Protein AF-A0A183VF37-F1 (afdb_monomer_lite)

InterPro domains:
  IPR027193 Nucleolar complex protein 4-like [PTHR12455] (115-217)

Secondary structure (DSSP, 8-state):
---HHHHHHHHHHS--EEE-TTS-EEE-HHHHHHHHHHHHHHHSSSPPPHHHHHHHHHHHTTSHHHHHHHHHHHHHHHTT--SHHHHHHHHHHHHHSPP--SS----S--STT------GGGHHHHHHHHHHHHHHHT-EEE---TT---EEESS-HHHHHHHHHHIIIIIGGGSS-GGGGHHHHHHHHHT-HHHHHHHHHHHHHHHHHH----TT--HHHHHHHHHHHTT--S---HHHHHHHHHHHHHHTT----

Foldseek 3Di:
DDDLVNLLVVLQPDDQWDADPVRAIDGDPVNLVSLLVVLVVLLDQDADDLVVLLVNLVVQQLAPLSLLSNLVNLLVCLLVRDDARSLNSLLSNLLNHPQLAQDDGHHSDPDPSPPDDCPHSSPNSLASSQSSVLSSLVQWDQDDDDPDRQIDRPHDPVRLLVNLQSCQPPVCVSHPANLSCVVSLVNQLVVAAPSVVSSVSSVVCCCPVVVRDDPPPDVVVVVVSVCVNVVHPPDDDPCVVVVVVVVVVVVVPDDDD

Structure (mmCIF, N/CA/C/O backbone):
data_AF-A0A183VF37-F1
#
_entry.id   AF-A0A183VF37-F1
#
loop_
_atom_site.group_PDB
_atom_site.id
_atom_site.type_symbol
_atom_site.label_atom_id
_atom_site.label_alt_id
_atom_site.label_comp_id
_atom_site.label_asym_id
_atom_site.label_entity_id
_atom_site.label_seq_id
_atom_site.pdbx_PDB_ins_code
_atom_site.Cartn_x
_atom_site.Cartn_y
_atom_site.Cartn_z
_atom_site.occupancy
_atom_site.B_iso_or_equiv
_atom_site.auth_seq_id
_atom_site.auth_comp_id
_atom_site.auth_asym_id
_atom_site.auth_atom_id
_atom_site.pdbx_PDB_model_num
ATOM 1 N N . MET A 1 1 ? -20.118 -17.121 -0.372 1.00 47.69 1 MET A N 1
ATOM 2 C CA . MET A 1 1 ? -19.505 -15.855 -0.832 1.00 47.69 1 MET A CA 1
ATOM 3 C C . MET A 1 1 ? -19.850 -14.829 0.228 1.00 47.69 1 MET A C 1
ATOM 5 O O . MET A 1 1 ? -21.002 -14.433 0.272 1.00 47.69 1 MET A O 1
ATOM 9 N N . VAL A 1 2 ? -18.925 -14.537 1.144 1.00 60.50 2 VAL A N 1
ATOM 10 C CA . VAL A 1 2 ? -19.209 -13.694 2.321 1.00 60.50 2 VAL A CA 1
ATOM 11 C C . VAL A 1 2 ? -19.463 -12.260 1.860 1.00 60.50 2 VAL A C 1
ATOM 13 O O . VAL A 1 2 ? -18.722 -11.735 1.023 1.00 60.50 2 VAL A O 1
ATOM 16 N N . CYS A 1 3 ? -20.542 -11.654 2.343 1.00 80.12 3 CYS A N 1
ATOM 17 C CA . CYS A 1 3 ? -20.908 -10.282 2.018 1.00 80.12 3 CYS A CA 1
ATOM 18 C C . CYS A 1 3 ? -19.994 -9.302 2.770 1.00 80.12 3 CYS A C 1
ATOM 20 O O . CYS A 1 3 ? -19.671 -9.518 3.934 1.00 80.12 3 CYS A O 1
ATOM 22 N N . LEU A 1 4 ? -19.607 -8.178 2.156 1.00 85.06 4 LEU A N 1
ATOM 23 C CA . LEU A 1 4 ? -18.799 -7.150 2.832 1.00 85.06 4 LEU A CA 1
ATOM 24 C C . LEU A 1 4 ? -19.452 -6.659 4.137 1.00 85.06 4 LEU A C 1
ATOM 26 O O . LEU A 1 4 ? -18.766 -6.388 5.117 1.00 85.06 4 LEU A O 1
ATOM 30 N N . GLN A 1 5 ? -20.784 -6.588 4.154 1.00 85.19 5 GLN A N 1
ATOM 31 C CA . GLN A 1 5 ? -21.558 -6.227 5.342 1.00 85.19 5 GLN A CA 1
ATOM 32 C C . GLN A 1 5 ? -21.414 -7.261 6.466 1.00 85.19 5 GLN A C 1
ATOM 34 O O . GLN A 1 5 ? -21.380 -6.884 7.634 1.00 85.19 5 GLN A O 1
ATOM 39 N N . GLU A 1 6 ? -21.289 -8.546 6.127 1.00 86.94 6 GLU A N 1
ATOM 40 C CA . GLU A 1 6 ? -21.034 -9.610 7.104 1.00 86.94 6 GLU A CA 1
ATOM 41 C C . GLU A 1 6 ? -19.634 -9.458 7.695 1.00 86.94 6 GLU A C 1
ATOM 43 O O . GLU A 1 6 ? -19.515 -9.438 8.911 1.00 86.94 6 GLU A O 1
ATOM 48 N N . ILE A 1 7 ? -18.611 -9.204 6.868 1.00 87.69 7 ILE A N 1
ATOM 49 C CA . ILE A 1 7 ? -17.234 -8.960 7.342 1.00 87.69 7 ILE A CA 1
ATOM 50 C C . ILE A 1 7 ? -17.194 -7.774 8.313 1.00 87.69 7 ILE A C 1
ATOM 52 O O . ILE A 1 7 ? -16.609 -7.861 9.389 1.00 87.69 7 ILE A O 1
ATOM 56 N N . VAL A 1 8 ? -17.828 -6.654 7.952 1.00 90.56 8 VAL A N 1
ATOM 57 C CA . VAL A 1 8 ? -17.880 -5.465 8.816 1.00 90.56 8 VAL A CA 1
ATOM 58 C C . VAL A 1 8 ? -18.618 -5.771 10.119 1.00 90.56 8 VAL A C 1
ATOM 60 O O . VAL A 1 8 ? -18.160 -5.364 11.185 1.00 90.56 8 VAL A O 1
ATOM 63 N N . LYS A 1 9 ? -19.746 -6.486 10.054 1.00 90.69 9 LYS A N 1
ATOM 64 C CA . LYS A 1 9 ? -20.527 -6.871 11.234 1.00 90.69 9 LYS A CA 1
ATOM 65 C C . LYS A 1 9 ? -19.737 -7.802 12.154 1.00 90.69 9 LYS A C 1
ATOM 67 O O . LYS A 1 9 ? -19.721 -7.573 13.360 1.00 90.69 9 LYS A O 1
ATOM 72 N N . GLU A 1 10 ? -19.073 -8.805 11.591 1.00 90.44 10 GLU A N 1
ATOM 73 C CA . GLU A 1 10 ? -18.212 -9.733 12.320 1.00 90.44 10 GLU A CA 1
ATOM 74 C C . GLU A 1 10 ? -17.080 -8.974 13.006 1.00 90.44 10 GLU A C 1
ATOM 76 O O . GLU A 1 10 ? -16.965 -9.058 14.225 1.00 90.44 10 GLU A O 1
ATOM 81 N N . LEU A 1 11 ? -16.337 -8.132 12.277 1.00 92.19 11 LEU A N 1
ATOM 82 C CA . LEU A 1 11 ? -15.265 -7.311 12.848 1.00 92.19 11 LEU A CA 1
ATOM 83 C C . LEU A 1 11 ? -15.748 -6.419 13.996 1.00 92.19 11 LEU A C 1
ATOM 85 O O . LEU A 1 11 ? -15.029 -6.274 14.979 1.00 92.19 11 LEU A O 1
ATOM 89 N N . ARG A 1 12 ? -16.955 -5.843 13.907 1.00 91.31 12 ARG A N 1
ATOM 90 C CA . ARG A 1 12 ? -17.538 -5.037 14.999 1.00 91.31 12 ARG A CA 1
ATOM 91 C C . ARG A 1 12 ? -17.893 -5.852 16.237 1.00 91.31 12 ARG A C 1
ATOM 93 O O . ARG A 1 12 ? -17.940 -5.285 17.321 1.00 91.31 12 ARG A O 1
ATOM 100 N N . SER A 1 13 ? -18.194 -7.136 16.072 1.00 91.19 13 SER A N 1
ATOM 101 C CA . SER A 1 13 ? -18.570 -8.023 17.176 1.00 91.19 13 SER A CA 1
ATOM 102 C C . SER A 1 13 ? -17.374 -8.643 17.902 1.00 91.19 13 SER A C 1
ATOM 104 O O . SER A 1 13 ? -17.549 -9.202 18.981 1.00 91.19 13 SER A O 1
ATOM 106 N N . LEU A 1 14 ? -16.173 -8.557 17.320 1.00 92.12 14 LEU A N 1
ATOM 107 C CA . LEU A 1 14 ? -14.958 -9.094 17.923 1.00 92.12 14 LEU A CA 1
ATOM 108 C C . LEU A 1 14 ? -14.503 -8.252 19.112 1.00 92.12 14 LEU A C 1
ATOM 110 O O . LEU A 1 14 ? -14.587 -7.023 19.106 1.00 92.12 14 LEU A O 1
ATOM 114 N N . GLU A 1 15 ? -13.906 -8.925 20.092 1.00 90.06 15 GLU A N 1
ATOM 115 C CA . GLU A 1 15 ? -13.069 -8.250 21.073 1.00 90.06 15 GLU A CA 1
ATOM 116 C C . GLU A 1 15 ? -11.882 -7.609 20.343 1.00 90.06 15 GLU A C 1
ATOM 118 O O . GLU A 1 15 ? -11.117 -8.284 19.650 1.00 90.06 15 GLU A O 1
ATOM 123 N N . SER A 1 16 ? -11.764 -6.284 20.447 1.00 89.75 16 SER A N 1
ATOM 124 C CA . SER A 1 16 ? -10.792 -5.506 19.676 1.00 89.75 16 SER A CA 1
ATOM 125 C C . SER A 1 16 ? -9.493 -5.242 20.435 1.00 89.75 16 SER A C 1
ATOM 127 O O . SER A 1 16 ? -8.406 -5.297 19.858 1.00 89.75 16 SER A O 1
ATOM 129 N N . PHE A 1 17 ? -9.591 -4.954 21.733 1.00 91.44 17 PHE A N 1
ATOM 130 C CA . PHE A 1 17 ? -8.449 -4.627 22.581 1.00 91.44 17 PHE A CA 1
ATOM 131 C C . PHE A 1 17 ? -8.597 -5.321 23.928 1.00 91.44 17 PHE A C 1
ATOM 133 O O . PHE A 1 17 ? -9.679 -5.295 24.506 1.00 91.44 17 PHE A O 1
ATOM 140 N N . SER A 1 18 ? -7.501 -5.890 24.419 1.00 88.50 18 SER A N 1
ATOM 141 C CA . SER A 1 18 ? -7.412 -6.528 25.731 1.00 88.50 18 SER A CA 1
ATOM 142 C C . SER A 1 18 ? -6.246 -5.940 26.521 1.00 88.50 18 SER A C 1
ATOM 144 O O . SER A 1 18 ? -5.392 -5.239 25.970 1.00 88.50 18 SER A O 1
ATOM 146 N N . VAL A 1 19 ? -6.231 -6.174 27.829 1.00 88.62 19 VAL A N 1
ATOM 147 C CA . VAL A 1 19 ? -5.155 -5.729 28.718 1.00 88.62 19 VAL A CA 1
ATOM 148 C C . VAL A 1 19 ? -4.156 -6.872 28.879 1.00 88.62 19 VAL A C 1
ATOM 150 O O . VAL A 1 19 ? -4.552 -8.000 29.163 1.00 88.62 19 VAL A O 1
ATOM 153 N N . ASP A 1 20 ? -2.874 -6.592 28.656 1.00 85.50 20 ASP A N 1
ATOM 154 C CA . ASP A 1 20 ? -1.797 -7.560 28.858 1.00 85.50 20 ASP A CA 1
ATOM 155 C C . ASP A 1 20 ? -1.448 -7.741 30.350 1.00 85.50 20 ASP A C 1
ATOM 157 O O . ASP A 1 20 ? -1.900 -6.995 31.221 1.00 85.50 20 ASP A O 1
ATOM 161 N N . GLU A 1 21 ? -0.585 -8.713 30.656 1.00 83.62 21 GLU A N 1
ATOM 162 C CA . GLU A 1 21 ? -0.088 -8.969 32.021 1.00 83.62 21 GLU A CA 1
ATOM 163 C C . GLU A 1 21 ? 0.630 -7.754 32.647 1.00 83.62 21 GLU A C 1
ATOM 165 O O . GLU A 1 21 ? 0.787 -7.675 33.864 1.00 83.62 21 GLU A O 1
ATOM 170 N N . THR A 1 22 ? 1.045 -6.779 31.829 1.00 85.25 22 THR A N 1
ATOM 171 C CA . THR A 1 22 ? 1.702 -5.529 32.245 1.00 85.25 22 THR A CA 1
ATOM 172 C C . THR A 1 22 ? 0.734 -4.348 32.383 1.00 85.25 22 THR A C 1
ATOM 174 O O . THR A 1 22 ? 1.170 -3.203 32.518 1.00 85.25 22 THR A O 1
ATOM 177 N N . ASN A 1 23 ? -0.575 -4.613 32.370 1.00 84.00 23 ASN A N 1
ATOM 178 C CA . ASN A 1 23 ? -1.647 -3.625 32.445 1.00 84.00 23 ASN A CA 1
ATOM 179 C C . ASN A 1 23 ? -1.643 -2.603 31.287 1.00 84.00 23 ASN A C 1
ATOM 181 O O . ASN A 1 23 ? -2.040 -1.447 31.455 1.00 84.00 23 ASN A O 1
ATOM 185 N N . ARG A 1 24 ? -1.172 -3.008 30.100 1.00 85.56 24 ARG A N 1
ATOM 186 C CA . ARG A 1 24 ? -1.182 -2.195 28.877 1.00 85.56 24 ARG A CA 1
ATOM 187 C C . ARG A 1 24 ? -2.172 -2.752 27.866 1.00 85.56 24 ARG A C 1
ATOM 189 O O . ARG A 1 24 ? -2.289 -3.958 27.682 1.00 85.56 24 ARG A O 1
ATOM 196 N N . TYR A 1 25 ? -2.861 -1.854 27.168 1.00 87.75 25 TYR A N 1
ATOM 197 C CA . TYR A 1 25 ? -3.764 -2.249 26.093 1.00 87.75 25 TYR A CA 1
ATOM 198 C C . TYR A 1 25 ? -2.991 -2.791 24.890 1.00 87.75 25 TYR A C 1
ATOM 200 O O . TYR A 1 25 ? -2.108 -2.123 24.348 1.00 87.75 25 TYR A O 1
ATOM 208 N N . GLN A 1 26 ? -3.394 -3.967 24.425 1.00 90.00 26 GLN A N 1
ATOM 209 C CA . GLN A 1 26 ? -2.922 -4.602 23.204 1.00 90.00 26 GLN A CA 1
ATOM 210 C C . GLN A 1 26 ? -4.099 -4.977 22.301 1.00 90.00 26 GLN A C 1
ATOM 212 O O . GLN A 1 26 ? -5.257 -4.948 22.711 1.00 90.00 26 GLN A O 1
ATOM 217 N N . VAL A 1 27 ? -3.805 -5.294 21.042 1.00 92.31 27 VAL A N 1
ATOM 218 C CA . VAL A 1 27 ? -4.817 -5.820 20.116 1.00 92.31 27 VAL A CA 1
ATOM 219 C C . VAL A 1 27 ? -5.209 -7.210 20.599 1.00 92.31 27 VAL A C 1
ATOM 221 O O . VAL A 1 27 ? -4.329 -8.046 20.790 1.00 92.31 27 VAL A O 1
ATOM 224 N N . ALA A 1 28 ? -6.502 -7.446 20.794 1.00 93.38 28 ALA A N 1
ATOM 225 C CA . ALA A 1 28 ? -6.980 -8.737 21.269 1.00 93.38 28 ALA A CA 1
ATOM 226 C C . ALA A 1 28 ? -6.742 -9.837 20.220 1.00 93.38 28 ALA A C 1
ATOM 228 O O . ALA A 1 28 ? -6.726 -9.580 19.009 1.00 93.38 28 ALA A O 1
ATOM 229 N N . GLU A 1 29 ? -6.569 -11.073 20.689 1.00 93.50 29 GLU A N 1
ATOM 230 C CA . GLU A 1 29 ? -6.277 -12.234 19.841 1.00 93.50 29 GLU A CA 1
ATOM 231 C C . GLU A 1 29 ? -7.314 -12.440 18.717 1.00 93.50 29 GLU A C 1
ATOM 233 O O . GLU A 1 29 ? -6.887 -12.596 17.568 1.00 93.50 29 GLU A O 1
ATOM 238 N N . PRO A 1 30 ? -8.643 -12.335 18.958 1.00 94.00 30 PRO A N 1
ATOM 239 C CA . PRO A 1 30 ? -9.638 -12.523 17.900 1.00 94.00 30 PRO A CA 1
ATOM 240 C C . PRO A 1 30 ? -9.493 -11.509 16.760 1.00 94.00 30 PRO A C 1
ATOM 242 O O . PRO A 1 30 ? -9.522 -11.880 15.583 1.00 94.00 30 PRO A O 1
ATOM 245 N N . LEU A 1 31 ? -9.278 -10.230 17.092 1.00 94.38 31 LEU A N 1
ATOM 246 C CA . LEU A 1 31 ? -9.040 -9.193 16.090 1.00 94.38 31 LEU A CA 1
ATOM 247 C C . LEU A 1 31 ? -7.709 -9.413 15.365 1.00 94.38 31 LEU A C 1
ATOM 249 O O . LEU A 1 31 ? -7.641 -9.216 14.151 1.00 94.38 31 LEU A O 1
ATOM 253 N N . SER A 1 32 ? -6.655 -9.834 16.073 1.00 94.19 32 SER A N 1
ATOM 254 C CA . SER A 1 32 ? -5.381 -10.138 15.418 1.00 94.19 32 SER A CA 1
ATOM 255 C C . SER A 1 32 ? -5.541 -11.249 14.389 1.00 94.19 32 SER A C 1
ATOM 257 O O . SER A 1 32 ? -5.177 -11.047 13.233 1.00 94.19 32 SER A O 1
ATOM 259 N N . HIS A 1 33 ? -6.162 -12.364 14.775 1.00 94.75 33 HIS A N 1
ATOM 260 C CA . HIS A 1 33 ? -6.395 -13.502 13.894 1.00 94.75 33 HIS A CA 1
ATOM 261 C C . HIS A 1 33 ? -7.249 -13.126 12.672 1.00 94.75 33 HIS A C 1
ATOM 263 O O . HIS A 1 33 ? -6.944 -13.533 11.547 1.00 94.75 33 HIS A O 1
ATOM 269 N N . ALA A 1 34 ? -8.295 -12.312 12.856 1.00 94.50 34 ALA A N 1
ATOM 270 C CA . ALA A 1 34 ? -9.127 -11.829 11.754 1.00 94.50 34 ALA A CA 1
ATOM 271 C C . ALA A 1 34 ? -8.329 -10.968 10.756 1.00 94.50 34 ALA A C 1
ATOM 273 O O . ALA A 1 34 ? -8.452 -11.137 9.541 1.00 94.50 34 ALA A O 1
ATOM 274 N N . LEU A 1 35 ? -7.472 -10.072 11.254 1.00 94.50 35 LEU A N 1
ATOM 275 C CA . LEU A 1 35 ? -6.615 -9.241 10.406 1.00 94.50 35 LEU A CA 1
ATOM 276 C C . LEU A 1 35 ? -5.527 -10.058 9.703 1.00 94.50 35 LEU A C 1
ATOM 278 O O . LEU A 1 35 ? -5.252 -9.813 8.529 1.00 94.50 35 LEU A O 1
ATOM 282 N N . ASP A 1 36 ? -4.937 -11.039 10.383 1.00 94.50 36 ASP A N 1
ATOM 283 C CA . ASP A 1 36 ? -3.940 -11.940 9.798 1.00 94.50 36 ASP A CA 1
ATOM 284 C C . ASP A 1 36 ? -4.569 -12.816 8.703 1.00 94.50 36 ASP A C 1
ATOM 286 O O . ASP A 1 36 ? -3.970 -13.008 7.645 1.00 94.50 36 ASP A O 1
ATOM 290 N N . SER A 1 37 ? -5.820 -13.247 8.898 1.00 92.94 37 SER A N 1
ATOM 291 C CA . SER A 1 37 ? -6.614 -13.949 7.880 1.00 92.94 37 SER A CA 1
ATOM 292 C C . SER A 1 37 ? -6.909 -13.065 6.664 1.00 92.94 37 SER A C 1
ATOM 294 O O . SER A 1 37 ? -6.873 -13.525 5.526 1.00 92.94 37 SER A O 1
ATOM 296 N N . LEU A 1 38 ? -7.169 -11.770 6.864 1.00 92.38 38 LEU A N 1
ATOM 297 C CA . LEU A 1 38 ? -7.352 -10.842 5.745 1.00 92.38 38 LEU A CA 1
ATOM 298 C C . LEU A 1 38 ? -6.052 -10.651 4.949 1.00 92.38 38 LEU A C 1
ATOM 300 O O . LEU A 1 38 ? -6.083 -10.577 3.721 1.00 92.38 38 LEU A O 1
ATOM 304 N N . VAL A 1 39 ? -4.908 -10.583 5.635 1.00 93.94 39 VAL A N 1
ATOM 305 C CA . VAL A 1 39 ? -3.596 -10.499 4.980 1.00 93.94 39 VAL A CA 1
ATOM 306 C C . VAL A 1 39 ? -3.275 -11.796 4.242 1.00 93.94 39 VAL A C 1
ATOM 308 O O . VAL A 1 39 ? -2.820 -11.722 3.104 1.00 93.94 39 VAL A O 1
ATOM 311 N N . SER A 1 40 ? -3.555 -12.970 4.814 1.00 92.75 40 SER A N 1
ATOM 312 C CA . SER A 1 40 ? -3.294 -14.253 4.148 1.00 92.75 40 SER A CA 1
ATOM 313 C C . SER A 1 40 ? -4.085 -14.407 2.847 1.00 92.75 40 SER A C 1
ATOM 315 O O . SER A 1 40 ? -3.533 -14.885 1.862 1.00 92.75 40 SER A O 1
ATOM 317 N N . VAL A 1 41 ? -5.319 -13.891 2.788 1.00 92.62 41 VAL A N 1
ATOM 318 C CA . VAL A 1 41 ? -6.111 -13.828 1.546 1.00 92.62 41 VAL A CA 1
ATOM 319 C C . VAL A 1 41 ? -5.425 -12.986 0.465 1.00 92.62 41 VAL A C 1
ATOM 321 O O . VAL A 1 41 ? -5.527 -13.314 -0.715 1.00 92.62 41 VAL A O 1
ATOM 324 N N . LEU A 1 42 ? -4.699 -11.921 0.827 1.00 92.44 42 LEU A N 1
ATOM 325 C CA . LEU A 1 42 ? -3.907 -11.166 -0.152 1.00 92.44 42 LEU A CA 1
ATOM 326 C C . LEU A 1 42 ? -2.688 -11.943 -0.650 1.00 92.44 42 LEU A C 1
ATOM 328 O O . LEU A 1 42 ? -2.282 -11.737 -1.793 1.00 92.44 42 LEU A O 1
ATOM 332 N N . MET A 1 43 ? -2.111 -12.789 0.205 1.00 91.88 43 MET A N 1
ATOM 333 C CA . MET A 1 43 ? -0.928 -13.598 -0.100 1.00 91.88 43 MET A CA 1
ATOM 334 C C . MET A 1 43 ? -1.260 -14.896 -0.857 1.00 91.88 43 MET A C 1
ATOM 336 O O . MET A 1 43 ? -0.344 -15.622 -1.223 1.00 91.88 43 MET A O 1
ATOM 340 N N . ASP A 1 44 ? -2.541 -15.197 -1.083 1.00 91.94 44 ASP A N 1
ATOM 341 C CA . ASP A 1 44 ? -2.993 -16.373 -1.835 1.00 91.94 44 ASP A CA 1
ATOM 342 C C . ASP A 1 44 ? -2.702 -16.224 -3.344 1.00 91.94 44 ASP A C 1
ATOM 344 O O . ASP A 1 44 ? -2.720 -15.125 -3.911 1.00 91.94 44 ASP A O 1
ATOM 348 N N . ASP A 1 45 ? -2.522 -17.352 -4.028 1.00 91.38 45 ASP A N 1
ATOM 349 C CA . ASP A 1 45 ? -2.256 -17.446 -5.469 1.00 91.38 45 ASP A CA 1
ATOM 350 C C . ASP A 1 45 ? -3.473 -17.074 -6.336 1.00 91.38 45 ASP A C 1
ATOM 352 O O . ASP A 1 45 ? -3.417 -17.040 -7.570 1.00 91.38 45 ASP A O 1
ATOM 356 N N . LYS A 1 46 ? -4.608 -16.758 -5.707 1.00 92.31 46 LYS A N 1
ATOM 357 C CA . LYS A 1 46 ? -5.823 -16.306 -6.385 1.00 92.31 46 LYS A CA 1
ATOM 358 C C . LYS A 1 46 ? -5.865 -14.789 -6.474 1.00 92.31 46 LYS A C 1
ATOM 360 O O . LYS A 1 46 ? -5.913 -14.074 -5.476 1.00 92.31 46 LYS A O 1
ATOM 365 N N . THR A 1 47 ? -5.953 -14.279 -7.702 1.00 90.38 47 THR A N 1
ATOM 366 C CA . THR A 1 47 ? -6.137 -12.837 -7.905 1.00 90.38 47 THR A CA 1
ATOM 367 C C . THR A 1 47 ? -7.521 -12.380 -7.442 1.00 90.38 47 THR A C 1
ATOM 369 O O . THR A 1 47 ? -8.556 -12.930 -7.827 1.00 90.38 47 THR A O 1
ATOM 372 N N . ILE A 1 48 ? -7.551 -11.321 -6.642 1.00 91.19 48 ILE A N 1
ATOM 373 C CA . ILE A 1 48 ? -8.780 -10.724 -6.125 1.00 91.19 48 ILE A CA 1
ATOM 374 C C . ILE A 1 48 ? -9.283 -9.686 -7.123 1.00 91.19 48 ILE A C 1
ATOM 376 O O . ILE A 1 48 ? -8.533 -8.825 -7.590 1.00 91.19 48 ILE A O 1
ATOM 380 N N . ASN A 1 49 ? -10.574 -9.741 -7.452 1.00 92.06 49 ASN A N 1
ATOM 381 C CA . ASN A 1 49 ? -11.208 -8.781 -8.354 1.00 92.06 49 ASN A CA 1
ATOM 382 C C . ASN A 1 49 ? -11.043 -7.332 -7.842 1.00 92.06 49 ASN A C 1
ATOM 384 O O . ASN A 1 49 ? -11.290 -7.049 -6.671 1.00 92.06 49 ASN A O 1
ATOM 388 N N . GLY A 1 50 ? -10.677 -6.404 -8.735 1.00 90.62 50 GLY A N 1
ATOM 389 C CA . GLY A 1 50 ? -10.431 -5.001 -8.382 1.00 90.62 50 GLY A CA 1
ATOM 390 C C . GLY A 1 50 ? -11.636 -4.278 -7.771 1.00 90.62 50 GLY A C 1
ATOM 391 O O . GLY A 1 50 ? -11.455 -3.505 -6.837 1.00 90.62 50 GLY A O 1
ATOM 392 N N . LYS A 1 51 ? -12.865 -4.574 -8.218 1.00 91.69 51 LYS A N 1
ATOM 393 C CA . LYS A 1 51 ? -14.093 -4.013 -7.634 1.00 91.69 51 LYS A CA 1
ATOM 394 C C . LYS A 1 51 ? -14.253 -4.447 -6.178 1.00 91.69 51 LYS A C 1
ATOM 396 O O . LYS A 1 51 ? -14.447 -3.604 -5.312 1.00 91.69 51 LYS A O 1
ATOM 401 N N . ARG A 1 52 ? -14.072 -5.744 -5.901 1.00 90.75 52 ARG A N 1
ATOM 402 C CA . ARG A 1 52 ? -14.127 -6.284 -4.532 1.00 90.75 52 ARG A CA 1
ATOM 403 C C . ARG A 1 52 ? -13.047 -5.681 -3.638 1.00 90.75 52 ARG A C 1
ATOM 405 O O . ARG A 1 52 ? -13.335 -5.324 -2.504 1.00 90.75 52 ARG A O 1
ATOM 412 N N . MET A 1 53 ? -11.824 -5.544 -4.156 1.00 93.31 53 MET A N 1
ATOM 413 C CA . MET A 1 53 ? -10.733 -4.899 -3.421 1.00 93.31 53 MET A CA 1
ATOM 414 C C . MET A 1 53 ? -11.075 -3.444 -3.087 1.00 93.31 53 MET A C 1
ATOM 416 O O . MET A 1 53 ? -10.909 -3.018 -1.952 1.00 93.31 53 MET A O 1
ATOM 420 N N . SER A 1 54 ? -11.605 -2.697 -4.058 1.00 94.38 54 SER A N 1
ATOM 421 C CA . SER A 1 54 ? -12.008 -1.305 -3.858 1.00 94.38 54 SER A CA 1
ATOM 422 C C . SER A 1 54 ? -13.115 -1.157 -2.816 1.00 94.38 54 SER A C 1
ATOM 424 O O . SER A 1 54 ? -13.048 -0.248 -1.993 1.00 94.38 54 SER A O 1
ATOM 426 N N . GLU A 1 55 ? -14.124 -2.029 -2.841 1.00 92.81 55 GLU A N 1
ATOM 427 C CA . GLU A 1 55 ? -15.212 -2.037 -1.857 1.00 92.81 55 GLU A CA 1
ATOM 428 C C . GLU A 1 55 ? -14.683 -2.352 -0.450 1.00 92.81 55 GLU A C 1
ATOM 430 O O . GLU A 1 55 ? -15.008 -1.647 0.504 1.00 92.81 55 GLU A O 1
ATOM 435 N N . LEU A 1 56 ? -13.807 -3.355 -0.328 1.00 92.88 56 LEU A N 1
ATOM 436 C CA . LEU A 1 56 ? -13.176 -3.726 0.938 1.00 92.88 56 LEU A CA 1
ATOM 437 C C . LEU A 1 56 ? -12.321 -2.585 1.508 1.00 92.88 56 LEU A C 1
ATOM 439 O O . LEU A 1 56 ? -12.496 -2.203 2.666 1.00 92.88 56 LEU A O 1
ATOM 443 N N . CYS A 1 57 ? -11.438 -2.000 0.693 1.00 93.81 57 CYS A N 1
ATOM 444 C CA . CYS A 1 57 ? -10.596 -0.885 1.120 1.00 93.81 57 CYS A CA 1
ATOM 445 C C . CYS A 1 57 ? -11.425 0.348 1.507 1.00 93.81 57 CYS A C 1
ATOM 447 O O . CYS A 1 57 ? -11.124 0.992 2.511 1.00 93.81 57 CYS A O 1
ATOM 449 N N . GLY A 1 58 ? -12.481 0.651 0.746 1.00 91.94 58 GLY A N 1
ATOM 450 C CA . GLY A 1 58 ? -13.377 1.776 1.012 1.00 91.94 58 GLY A CA 1
ATOM 451 C C . GLY A 1 58 ? -14.237 1.606 2.266 1.00 91.94 58 GLY A C 1
ATOM 452 O O . GLY A 1 58 ? -14.585 2.601 2.892 1.00 91.94 58 GLY A O 1
ATOM 453 N N . ALA A 1 59 ? -14.558 0.372 2.662 1.00 92.25 59 ALA A N 1
ATOM 454 C CA . ALA A 1 59 ? -15.333 0.112 3.873 1.00 92.25 59 ALA A CA 1
ATOM 455 C C . ALA A 1 59 ? -14.469 0.042 5.140 1.00 92.25 59 ALA A C 1
ATOM 457 O O . ALA A 1 59 ? -14.885 0.525 6.189 1.00 92.25 59 ALA A O 1
ATOM 458 N N . LEU A 1 60 ? -13.278 -0.563 5.064 1.00 93.19 60 LEU A N 1
ATOM 459 C CA . LEU A 1 60 ? -12.459 -0.838 6.250 1.00 93.19 60 LEU A CA 1
ATOM 460 C C . LEU A 1 60 ? -11.400 0.234 6.504 1.00 93.19 60 LEU A C 1
ATOM 462 O O . LEU A 1 60 ? -11.217 0.683 7.634 1.00 93.19 60 LEU A O 1
ATOM 466 N N . PHE A 1 61 ? -10.694 0.670 5.462 1.00 93.69 61 PHE A N 1
ATOM 467 C CA . PHE A 1 61 ? -9.486 1.487 5.618 1.00 93.69 61 PHE A CA 1
ATOM 468 C C . PHE A 1 61 ? -9.755 2.993 5.567 1.00 93.69 61 PHE A C 1
ATOM 470 O O . PHE A 1 61 ? -8.822 3.788 5.575 1.00 93.69 61 PHE A O 1
ATOM 477 N N . VAL A 1 62 ? -11.025 3.402 5.580 1.00 92.44 62 VAL A N 1
ATOM 478 C CA . VAL A 1 62 ? -11.423 4.782 5.911 1.00 92.44 62 VAL A CA 1
ATOM 479 C C . VAL A 1 62 ? -11.316 5.073 7.412 1.00 92.44 62 VAL A C 1
ATOM 481 O O . VAL A 1 62 ? -11.389 6.230 7.820 1.00 92.44 62 VAL A O 1
ATOM 484 N N . HIS A 1 63 ? -11.103 4.034 8.226 1.00 94.06 63 HIS A N 1
ATOM 485 C CA . HIS A 1 63 ? -10.889 4.130 9.663 1.00 94.06 63 HIS A CA 1
ATOM 486 C C . HIS A 1 63 ? -9.402 4.003 10.009 1.00 94.06 63 HIS A C 1
ATOM 488 O O . HIS A 1 63 ? -8.720 3.080 9.552 1.00 94.06 63 HIS A O 1
ATOM 494 N N . TYR A 1 64 ? -8.870 4.934 10.808 1.00 94.00 64 TYR A N 1
ATOM 495 C CA . TYR A 1 64 ? -7.416 5.031 11.010 1.00 94.00 64 TYR A CA 1
ATOM 496 C C . TYR A 1 64 ? -6.823 3.839 11.772 1.00 94.00 64 TYR A C 1
ATOM 498 O O . TYR A 1 64 ? -5.662 3.490 11.569 1.00 94.00 64 TYR A O 1
ATOM 506 N N . ASP A 1 65 ? -7.582 3.238 12.680 1.00 94.62 65 ASP A N 1
ATOM 507 C CA . ASP A 1 65 ? -7.154 2.119 13.512 1.00 94.62 65 ASP A CA 1
ATOM 508 C C . ASP A 1 65 ? -6.985 0.857 12.665 1.00 94.62 65 ASP A C 1
ATOM 510 O O . ASP A 1 65 ? -5.891 0.292 12.640 1.00 94.62 65 ASP A O 1
ATOM 514 N N . LEU A 1 66 ? -8.002 0.486 11.884 1.00 95.50 66 LEU A N 1
ATOM 515 C CA . LEU A 1 66 ? -7.917 -0.607 10.915 1.00 95.50 66 LEU A CA 1
ATOM 516 C C . LEU A 1 66 ? -6.822 -0.359 9.875 1.00 95.50 66 LEU A C 1
ATOM 518 O O . LEU A 1 66 ? -6.051 -1.269 9.582 1.00 95.50 66 LEU A O 1
ATOM 522 N N . TYR A 1 67 ? -6.682 0.874 9.380 1.00 95.38 67 TYR A N 1
ATOM 523 C CA . TYR A 1 67 ? -5.599 1.249 8.469 1.00 95.38 67 TYR A CA 1
ATOM 524 C C . TYR A 1 67 ? -4.215 0.970 9.072 1.00 95.38 67 TYR A C 1
ATOM 526 O O . TYR A 1 67 ? -3.373 0.329 8.443 1.00 95.38 67 TYR A O 1
ATOM 534 N N . ILE A 1 68 ? -3.967 1.429 10.306 1.00 95.69 68 ILE A N 1
ATOM 535 C CA . ILE A 1 68 ? -2.685 1.231 10.999 1.00 95.69 68 ILE A CA 1
ATOM 536 C C . ILE A 1 68 ? -2.432 -0.253 11.249 1.00 95.69 68 ILE A C 1
ATOM 538 O O . ILE A 1 68 ? -1.327 -0.738 10.997 1.00 95.69 68 ILE A O 1
ATOM 542 N N . LEU A 1 69 ? -3.426 -0.957 11.792 1.00 96.31 69 LEU A N 1
ATOM 543 C CA . LEU A 1 69 ? -3.300 -2.362 12.167 1.00 96.31 69 LEU A CA 1
ATOM 544 C C . LEU A 1 69 ? -3.059 -3.255 10.956 1.00 96.31 69 LEU A C 1
ATOM 546 O O . LEU A 1 69 ? -2.260 -4.189 11.042 1.00 96.31 69 LEU A O 1
ATOM 550 N N . PHE A 1 70 ? -3.722 -2.953 9.844 1.00 96.44 70 PHE A N 1
ATOM 551 C CA . PHE A 1 70 ? -3.567 -3.688 8.604 1.00 96.44 70 PHE A CA 1
ATOM 552 C C . PHE A 1 70 ? -2.219 -3.410 7.943 1.00 96.44 70 PHE A C 1
ATOM 554 O O . PHE A 1 70 ? -1.487 -4.350 7.640 1.00 96.44 70 PHE A O 1
ATOM 561 N N . LEU A 1 71 ? -1.835 -2.137 7.774 1.00 95.94 71 LEU A N 1
ATOM 562 C CA . LEU A 1 71 ? -0.566 -1.818 7.117 1.00 95.94 71 LEU A CA 1
ATOM 563 C C . LEU A 1 71 ? 0.640 -2.366 7.883 1.00 95.94 71 LEU A C 1
ATOM 565 O O . LEU A 1 71 ? 1.567 -2.877 7.268 1.00 95.94 71 LEU A O 1
ATOM 569 N N . LYS A 1 72 ? 0.626 -2.344 9.221 1.00 96.00 72 LYS A N 1
ATOM 570 C CA . LYS A 1 72 ? 1.694 -2.974 10.014 1.00 96.00 72 LYS A CA 1
ATOM 571 C C . LYS A 1 72 ? 1.898 -4.454 9.673 1.00 96.00 72 LYS A C 1
ATOM 573 O O . LYS A 1 72 ? 3.034 -4.914 9.666 1.00 96.00 72 LYS A O 1
ATOM 578 N N . ARG A 1 73 ? 0.811 -5.181 9.400 1.00 95.56 73 ARG A N 1
ATOM 579 C CA . ARG A 1 73 ? 0.845 -6.605 9.042 1.00 95.56 73 ARG A CA 1
ATOM 580 C C . ARG A 1 73 ? 1.220 -6.826 7.585 1.00 95.56 73 ARG A C 1
ATOM 582 O O . ARG A 1 73 ? 1.977 -7.739 7.291 1.00 95.56 73 ARG A O 1
ATOM 589 N N . ILE A 1 74 ? 0.729 -5.993 6.666 1.00 94.88 74 ILE A N 1
ATOM 590 C CA . ILE A 1 74 ? 1.098 -6.146 5.256 1.00 94.88 74 ILE A CA 1
ATOM 591 C C . ILE A 1 74 ? 2.587 -5.841 5.051 1.00 94.88 74 ILE A C 1
ATOM 593 O O . ILE A 1 74 ? 3.259 -6.592 4.360 1.00 94.88 74 ILE A O 1
ATOM 597 N N . ILE A 1 75 ? 3.136 -4.817 5.716 1.00 95.19 75 ILE A N 1
ATOM 598 C CA . ILE A 1 75 ? 4.561 -4.454 5.624 1.00 95.19 75 ILE A CA 1
ATOM 599 C C . ILE A 1 75 ? 5.458 -5.627 6.033 1.00 95.19 75 ILE A C 1
ATOM 601 O O . ILE A 1 75 ? 6.455 -5.881 5.364 1.00 95.19 75 ILE A O 1
ATOM 605 N N . SER A 1 76 ? 5.098 -6.365 7.090 1.00 92.75 76 SER A N 1
ATOM 606 C CA . SER A 1 76 ? 5.886 -7.521 7.532 1.00 92.75 76 SER A CA 1
ATOM 607 C C . SER A 1 76 ? 5.789 -8.727 6.597 1.00 92.75 76 SER A C 1
ATOM 609 O O . SER A 1 76 ? 6.654 -9.590 6.665 1.00 92.75 76 SER A O 1
ATOM 611 N N . LYS A 1 77 ? 4.768 -8.794 5.733 1.00 92.25 77 LYS A N 1
ATOM 612 C CA . LYS A 1 77 ? 4.542 -9.903 4.791 1.00 92.25 77 LYS A CA 1
ATOM 613 C C . LYS A 1 77 ? 4.936 -9.594 3.354 1.00 92.25 77 LYS A C 1
ATOM 615 O O . LYS A 1 77 ? 5.183 -10.519 2.592 1.00 92.25 77 LYS A O 1
ATOM 620 N N . ILE A 1 78 ? 5.018 -8.317 2.980 1.00 91.75 78 ILE A N 1
ATOM 621 C CA . ILE A 1 78 ? 5.355 -7.905 1.614 1.00 91.75 78 ILE A CA 1
ATOM 622 C C . ILE A 1 78 ? 6.712 -8.465 1.187 1.00 91.75 78 ILE A C 1
ATOM 624 O O . ILE A 1 78 ? 6.826 -8.933 0.068 1.00 91.75 78 ILE A O 1
ATOM 628 N N . VAL A 1 79 ? 7.701 -8.504 2.083 1.00 85.31 79 VAL A N 1
ATOM 629 C CA . VAL A 1 79 ? 9.045 -9.033 1.781 1.00 85.31 79 VAL A CA 1
ATOM 630 C C . VAL A 1 79 ? 9.007 -10.491 1.294 1.00 85.31 79 VAL A C 1
ATOM 632 O O . VAL A 1 79 ? 9.835 -10.889 0.478 1.00 85.31 79 VAL A O 1
ATOM 635 N N . ASP A 1 80 ? 8.012 -11.261 1.735 1.00 86.31 80 ASP A N 1
ATOM 636 C CA . ASP A 1 80 ? 7.874 -12.687 1.443 1.00 86.31 80 ASP A CA 1
ATOM 637 C C . ASP A 1 80 ? 6.998 -12.968 0.207 1.00 86.31 80 ASP A C 1
ATOM 639 O O . ASP A 1 80 ? 6.649 -14.121 -0.045 1.00 86.31 80 ASP A O 1
ATOM 643 N N . LEU A 1 81 ? 6.614 -11.948 -0.576 1.00 88.88 81 LEU A N 1
ATOM 644 C CA . LEU A 1 81 ? 5.721 -12.126 -1.726 1.00 88.88 81 LEU A CA 1
ATOM 645 C C . LEU A 1 81 ? 6.321 -13.058 -2.784 1.00 88.88 81 LEU A C 1
ATOM 647 O O . LEU A 1 81 ? 7.251 -12.699 -3.509 1.00 88.88 81 LEU A O 1
ATOM 651 N N . GLN A 1 82 ? 5.700 -14.225 -2.938 1.00 85.31 82 GLN A N 1
ATOM 652 C CA . GLN A 1 82 ? 5.985 -15.180 -4.004 1.00 85.31 82 GLN A CA 1
ATOM 653 C C . GLN A 1 82 ? 4.855 -15.185 -5.034 1.00 85.31 82 GLN A C 1
ATOM 655 O O . GLN A 1 82 ? 3.701 -14.924 -4.712 1.00 85.31 82 GLN A O 1
ATOM 660 N N . GLY A 1 83 ? 5.194 -15.464 -6.292 1.00 89.25 83 GLY A N 1
ATOM 661 C CA . GLY A 1 83 ? 4.213 -15.525 -7.377 1.00 89.25 83 GLY A CA 1
ATOM 662 C C . GLY A 1 83 ? 3.664 -14.165 -7.824 1.00 89.25 83 GLY A C 1
ATOM 663 O O . GLY A 1 83 ? 3.943 -13.110 -7.252 1.00 89.25 83 GLY A O 1
ATOM 664 N N . ASP A 1 84 ? 2.899 -14.185 -8.912 1.00 92.06 84 ASP A N 1
ATOM 665 C CA . ASP A 1 84 ? 2.383 -12.970 -9.551 1.00 92.06 84 ASP A CA 1
ATOM 666 C C . ASP A 1 84 ? 1.080 -12.493 -8.911 1.00 92.06 84 ASP A C 1
ATOM 668 O O . ASP A 1 84 ? 0.848 -11.287 -8.781 1.00 92.06 84 ASP A O 1
ATOM 672 N N . ALA A 1 85 ? 0.219 -13.427 -8.502 1.00 94.06 85 ALA A N 1
ATOM 673 C CA . ALA A 1 85 ? -1.089 -13.107 -7.951 1.00 94.06 85 ALA A CA 1
ATOM 674 C C . ALA A 1 85 ? -1.006 -12.323 -6.627 1.00 94.06 85 ALA A C 1
ATOM 676 O O . ALA A 1 85 ? -1.648 -11.268 -6.557 1.00 94.06 85 ALA A O 1
ATOM 677 N N . PRO A 1 86 ? -0.165 -12.707 -5.645 1.00 94.19 86 PRO A N 1
ATOM 678 C CA . PRO A 1 86 ? 0.032 -11.914 -4.431 1.00 94.19 86 PRO A CA 1
ATOM 679 C C . PRO A 1 86 ? 0.541 -10.496 -4.708 1.00 94.19 86 PRO A C 1
ATOM 681 O O . PRO A 1 86 ? 0.021 -9.526 -4.157 1.00 94.19 86 PRO A O 1
ATOM 684 N N . LYS A 1 87 ? 1.485 -10.332 -5.646 1.00 94.50 87 LYS A N 1
ATOM 685 C CA . LYS A 1 87 ? 1.997 -9.010 -6.062 1.00 94.50 87 LYS A CA 1
ATOM 686 C C . LYS A 1 87 ? 0.885 -8.131 -6.638 1.00 94.50 87 LYS A C 1
ATOM 688 O O . LYS A 1 87 ? 0.769 -6.955 -6.289 1.00 94.50 87 LYS A O 1
ATOM 693 N N . TRP A 1 88 ? 0.021 -8.705 -7.479 1.00 95.88 88 TRP A N 1
ATOM 694 C CA . TRP A 1 88 ? -1.164 -8.019 -7.999 1.00 95.88 88 TRP A CA 1
ATOM 695 C C . TRP A 1 88 ? -2.177 -7.669 -6.906 1.00 95.88 88 TRP A C 1
ATOM 697 O O . TRP A 1 88 ? -2.746 -6.576 -6.938 1.00 95.88 88 TRP A O 1
ATOM 707 N N . ASN A 1 89 ? -2.413 -8.572 -5.955 1.00 95.88 89 ASN A N 1
ATOM 708 C CA . ASN A 1 89 ? -3.338 -8.359 -4.845 1.00 95.88 89 ASN A CA 1
ATOM 709 C C . ASN A 1 89 ? -2.863 -7.217 -3.945 1.00 95.88 89 ASN A C 1
ATOM 711 O O . ASN A 1 89 ? -3.641 -6.304 -3.667 1.00 95.88 89 ASN A O 1
ATOM 715 N N . VAL A 1 90 ? -1.582 -7.214 -3.563 1.00 95.88 90 VAL A N 1
ATOM 716 C CA . VAL A 1 90 ? -0.973 -6.133 -2.778 1.00 95.88 90 VAL A CA 1
ATOM 717 C C . VAL A 1 90 ? -1.017 -4.816 -3.541 1.00 95.88 90 VAL A C 1
ATOM 719 O O . VAL A 1 90 ? -1.475 -3.822 -2.983 1.00 95.88 90 VAL A O 1
ATOM 722 N N . PHE A 1 91 ? -0.637 -4.793 -4.823 1.00 96.44 91 PHE A N 1
ATOM 723 C CA . PHE A 1 91 ? -0.739 -3.577 -5.634 1.00 96.44 91 PHE A CA 1
ATOM 724 C C . PHE A 1 91 ? -2.169 -3.030 -5.680 1.00 96.44 91 PHE A C 1
ATOM 726 O O . PHE A 1 91 ? -2.376 -1.842 -5.450 1.00 96.44 91 PHE A O 1
ATOM 733 N N . ARG A 1 92 ? -3.171 -3.877 -5.954 1.00 96.12 92 ARG A N 1
ATOM 734 C CA . ARG A 1 92 ? -4.582 -3.455 -5.983 1.00 96.12 92 ARG A CA 1
ATOM 735 C C . ARG A 1 92 ? -5.025 -2.937 -4.624 1.00 96.12 92 ARG A C 1
ATOM 737 O O . ARG A 1 92 ? -5.698 -1.915 -4.570 1.00 96.12 92 ARG A O 1
ATOM 744 N N . CYS A 1 93 ? -4.630 -3.613 -3.551 1.00 96.06 93 CYS A N 1
ATOM 745 C CA . CYS A 1 93 ? -4.911 -3.178 -2.195 1.00 96.06 93 CYS A CA 1
ATOM 746 C C . CYS A 1 93 ? -4.343 -1.770 -1.965 1.00 96.06 93 CYS A C 1
ATOM 748 O O . CYS A 1 93 ? -5.112 -0.835 -1.766 1.00 96.06 93 CYS A O 1
ATOM 750 N N . LEU A 1 94 ? -3.031 -1.570 -2.132 1.00 96.31 94 LEU A N 1
ATOM 751 C CA . LEU A 1 94 ? -2.377 -0.265 -1.958 1.00 96.31 94 LEU A CA 1
ATOM 752 C C . LEU A 1 94 ? -2.921 0.821 -2.898 1.00 96.31 94 LEU A C 1
ATOM 754 O O . LEU A 1 94 ? -3.003 1.984 -2.511 1.00 96.31 94 LEU A O 1
ATOM 758 N N . LYS A 1 95 ? -3.330 0.452 -4.115 1.00 95.44 95 LYS A N 1
ATOM 759 C CA . LYS A 1 95 ? -3.987 1.351 -5.069 1.00 95.44 95 LYS A CA 1
ATOM 760 C C . LYS A 1 95 ? -5.337 1.852 -4.553 1.00 95.44 95 LYS A C 1
ATOM 762 O O . LYS A 1 95 ? -5.644 3.024 -4.735 1.00 95.44 95 LYS A O 1
ATOM 767 N N . TYR A 1 96 ? -6.151 0.985 -3.955 1.00 95.31 96 TYR A N 1
ATOM 768 C CA . TYR A 1 96 ? -7.487 1.345 -3.464 1.00 95.31 96 TYR A CA 1
ATOM 769 C C . TYR A 1 96 ? -7.507 1.809 -2.004 1.00 95.31 96 TYR A C 1
ATOM 771 O O . TYR A 1 96 ? -8.537 2.284 -1.526 1.00 95.31 96 TYR A O 1
ATOM 779 N N . PHE A 1 97 ? -6.382 1.698 -1.302 1.00 93.19 97 PHE A N 1
ATOM 780 C CA . PHE A 1 97 ? -6.195 2.279 0.017 1.00 93.19 97 PHE A CA 1
ATOM 781 C C . PHE A 1 97 ? -6.484 3.792 -0.023 1.00 93.19 97 PHE A C 1
ATOM 783 O O . PHE A 1 97 ? -5.965 4.489 -0.901 1.00 93.19 97 PHE A O 1
ATOM 790 N N . PRO A 1 98 ? -7.283 4.338 0.914 1.00 91.88 98 PRO A N 1
ATOM 791 C CA . PRO A 1 98 ? -7.497 5.776 0.976 1.00 91.88 98 PRO A CA 1
ATOM 792 C C . PRO A 1 98 ? -6.161 6.513 1.140 1.00 91.88 98 PRO A C 1
ATOM 794 O O . PRO A 1 98 ? -5.329 6.144 1.976 1.00 91.88 98 PRO A O 1
ATOM 797 N N . LEU A 1 99 ? -5.937 7.552 0.330 1.00 91.19 99 LEU A N 1
ATOM 798 C CA . LEU A 1 99 ? -4.696 8.323 0.398 1.00 91.19 99 LEU A CA 1
ATOM 799 C C . LEU A 1 99 ? -4.614 9.036 1.753 1.00 91.19 99 LEU A C 1
ATOM 801 O O . LEU A 1 99 ? -5.558 9.761 2.089 1.00 91.19 99 LEU A O 1
ATOM 805 N N . PRO A 1 100 ? -3.508 8.893 2.510 1.00 88.00 100 PRO A N 1
ATOM 806 C CA . PRO A 1 100 ? -3.339 9.513 3.820 1.00 88.00 100 PRO A CA 1
ATOM 807 C C . PRO A 1 100 ? -3.149 11.032 3.671 1.00 88.00 100 PRO A C 1
ATOM 809 O O . PRO A 1 100 ? -2.046 11.567 3.739 1.00 88.00 100 PRO A O 1
ATOM 812 N N . ASN A 1 101 ? -4.249 11.739 3.429 1.00 82.75 101 ASN A N 1
ATOM 813 C CA . ASN A 1 101 ? -4.312 13.194 3.343 1.00 82.75 101 ASN A CA 1
ATOM 814 C C . ASN A 1 101 ? -4.388 13.818 4.747 1.00 82.75 101 ASN A C 1
ATOM 816 O O . ASN A 1 101 ? -4.275 13.127 5.753 1.00 82.75 101 ASN A O 1
ATOM 820 N N . ASN A 1 102 ? -4.585 15.132 4.834 1.00 73.69 102 ASN A N 1
ATOM 821 C CA . ASN A 1 102 ? -4.671 15.827 6.123 1.00 73.69 102 ASN A CA 1
ATOM 822 C C . ASN A 1 102 ? -6.075 15.758 6.766 1.00 73.69 102 ASN A C 1
ATOM 824 O O . ASN A 1 102 ? -6.306 16.431 7.768 1.00 73.69 102 ASN A O 1
ATOM 828 N N . LYS A 1 103 ? -7.024 14.986 6.210 1.00 80.25 103 LYS A N 1
ATOM 829 C CA . LYS A 1 103 ? -8.370 14.855 6.792 1.00 80.25 103 LYS A CA 1
ATOM 830 C C . LYS A 1 103 ? -8.310 14.033 8.079 1.00 80.25 103 LYS A C 1
ATOM 832 O O . LYS A 1 103 ? -7.574 13.052 8.160 1.00 80.25 103 LYS A O 1
ATOM 837 N N . CYS A 1 104 ? -9.117 14.409 9.067 1.00 73.62 104 CYS A N 1
ATOM 838 C CA . CYS A 1 104 ? -9.312 13.594 10.262 1.00 73.62 104 CYS A CA 1
ATOM 839 C C . CYS A 1 104 ? -10.150 12.367 9.898 1.00 73.62 104 CYS A C 1
ATOM 841 O O . CYS A 1 104 ? -11.189 12.506 9.250 1.00 73.62 104 CYS A O 1
ATOM 843 N N . TRP A 1 105 ? -9.677 11.179 10.260 1.00 85.88 105 TRP A N 1
ATOM 844 C CA . TRP A 1 105 ? -10.379 9.926 9.992 1.00 85.88 105 TRP A CA 1
ATOM 845 C C . TRP A 1 105 ? -10.932 9.377 11.306 1.00 85.88 105 TRP A C 1
ATOM 847 O O . TRP A 1 105 ? -10.245 9.484 12.325 1.00 85.88 105 TRP A O 1
ATOM 857 N N . PRO A 1 106 ? -12.148 8.813 11.311 1.00 91.19 106 PRO A N 1
ATOM 858 C CA . PRO A 1 106 ? -12.734 8.237 12.514 1.00 91.19 106 PRO A CA 1
ATOM 859 C C . PRO A 1 106 ? -12.061 6.909 12.885 1.00 91.19 106 PRO A C 1
ATOM 861 O O . PRO A 1 106 ? -11.421 6.259 12.053 1.00 91.19 106 PRO A O 1
ATOM 864 N N . ALA A 1 107 ? -12.217 6.495 14.141 1.00 93.25 107 ALA A N 1
ATOM 865 C CA . ALA A 1 107 ? -11.907 5.128 14.552 1.00 93.25 107 ALA A CA 1
ATOM 866 C C . ALA A 1 107 ? -12.989 4.177 14.021 1.00 93.25 107 ALA A C 1
ATOM 868 O O . ALA A 1 107 ? -14.116 4.595 13.757 1.00 93.25 107 ALA A O 1
ATOM 869 N N . PHE A 1 108 ? -12.660 2.905 13.840 1.00 94.62 108 PHE A N 1
ATOM 870 C CA . PHE A 1 108 ? -13.653 1.852 13.664 1.00 94.62 108 PHE A CA 1
ATOM 871 C C . PHE A 1 108 ? -14.130 1.334 15.023 1.00 94.62 108 PHE A C 1
ATOM 873 O O . PHE A 1 108 ? -15.322 1.069 15.194 1.00 94.62 108 PHE A O 1
ATOM 880 N N . PHE A 1 109 ? -13.196 1.214 15.974 1.00 93.19 109 PHE A N 1
ATOM 881 C CA . PHE A 1 109 ? -13.428 0.749 17.338 1.00 93.19 109 PHE A CA 1
ATOM 882 C C . PHE A 1 109 ? -13.424 1.931 18.315 1.00 93.19 109 PHE A C 1
ATOM 884 O O . PHE A 1 109 ? -12.369 2.420 18.726 1.00 93.19 109 PHE A O 1
ATOM 891 N N . GLU A 1 110 ? -14.612 2.384 18.705 1.00 90.25 110 GLU A N 1
ATOM 892 C CA . GLU A 1 110 ? -14.816 3.468 19.675 1.00 90.25 110 GLU A CA 1
ATOM 893 C C . GLU A 1 110 ? -14.837 2.923 21.112 1.00 90.25 110 GLU A C 1
ATOM 895 O O . GLU A 1 110 ? -15.850 2.960 21.803 1.00 90.25 110 GLU A O 1
ATOM 900 N N . VAL A 1 111 ? -13.710 2.358 21.549 1.00 88.62 111 VAL A N 1
ATOM 901 C CA . VAL A 1 111 ? -13.548 1.755 22.883 1.00 88.62 111 VAL A CA 1
ATOM 902 C C . VAL A 1 111 ? -12.364 2.375 23.619 1.00 88.62 111 VAL A C 1
ATOM 904 O O . VAL A 1 111 ? -11.379 2.759 22.988 1.00 88.62 111 VAL A O 1
ATOM 907 N N . GLU A 1 112 ? -12.418 2.433 24.953 1.00 82.62 112 GLU A N 1
ATOM 908 C CA . GLU A 1 112 ? -11.350 3.030 25.778 1.00 82.62 112 GLU A CA 1
ATOM 909 C C . GLU A 1 112 ? -9.976 2.373 25.560 1.00 82.62 112 GLU A C 1
ATOM 911 O O . GLU A 1 112 ? -8.949 3.048 25.606 1.00 82.62 112 GLU A O 1
ATOM 916 N N . GLY A 1 113 ? -9.947 1.072 25.244 1.00 82.38 113 GLY A N 1
ATOM 917 C CA . GLY A 1 113 ? -8.712 0.339 24.951 1.00 82.38 113 GLY A CA 1
ATOM 918 C C . GLY A 1 113 ? -8.036 0.705 23.621 1.00 82.38 113 GLY A C 1
ATOM 919 O O . GLY A 1 113 ? -6.896 0.290 23.372 1.00 82.38 113 GLY A O 1
ATOM 920 N N . ASN A 1 114 ? -8.695 1.492 22.760 1.00 89.81 114 ASN A N 1
ATOM 921 C CA . ASN A 1 114 ? -8.124 1.927 21.490 1.00 89.81 114 ASN A CA 1
ATOM 922 C C . ASN A 1 114 ? -7.075 3.027 21.703 1.00 89.81 114 ASN A C 1
ATOM 924 O O . ASN A 1 114 ? -7.344 4.227 21.700 1.00 89.81 114 ASN A O 1
ATOM 928 N N . HIS A 1 115 ? -5.829 2.595 21.854 1.00 88.06 115 HIS A N 1
ATOM 929 C CA . HIS A 1 115 ? -4.669 3.457 22.066 1.00 88.06 115 HIS A CA 1
ATOM 930 C C . HIS A 1 115 ? -4.011 3.926 20.753 1.00 88.06 115 HIS A C 1
ATOM 932 O O . HIS A 1 115 ? -2.964 4.588 20.771 1.00 88.06 115 HIS A O 1
ATOM 938 N N . LEU A 1 116 ? -4.568 3.566 19.591 1.00 91.56 116 LEU A N 1
ATOM 939 C CA . LEU A 1 116 ? -4.006 3.936 18.297 1.00 91.56 116 LEU A CA 1
ATOM 940 C C . LEU A 1 116 ? -4.282 5.409 17.997 1.00 91.56 116 LEU A C 1
ATOM 942 O O . LEU A 1 116 ? -5.331 5.954 18.309 1.00 91.56 116 LEU A O 1
ATOM 946 N N . LYS A 1 117 ? -3.313 6.072 17.362 1.00 89.56 117 LYS A N 1
ATOM 947 C CA . LYS A 1 117 ? -3.442 7.463 16.915 1.00 89.56 117 LYS A CA 1
ATOM 948 C C . LYS A 1 117 ? -2.787 7.625 15.543 1.00 89.56 117 LYS A C 1
ATOM 950 O O . LYS A 1 117 ? -1.676 7.109 15.360 1.00 89.56 117 LYS A O 1
ATOM 955 N N . PRO A 1 118 ? -3.403 8.361 14.600 1.00 84.62 118 PRO A N 1
ATOM 956 C CA . PRO A 1 118 ? -2.830 8.605 13.272 1.00 84.62 118 PRO A CA 1
ATOM 957 C C . PRO A 1 118 ? -1.648 9.597 13.289 1.00 84.62 118 PRO A C 1
ATOM 959 O O . PRO A 1 118 ? -0.891 9.701 12.319 1.00 84.62 118 PRO A O 1
ATOM 962 N N . GLY A 1 119 ? -1.441 10.287 14.415 1.00 84.06 119 GLY A N 1
ATOM 963 C CA . GLY A 1 119 ? -0.436 11.338 14.573 1.00 84.06 119 GLY A CA 1
ATOM 964 C C . GLY A 1 119 ? -0.877 12.672 13.953 1.00 84.06 119 GLY A C 1
ATOM 965 O O . GLY A 1 119 ? -1.858 12.719 13.210 1.00 84.06 119 GLY A O 1
ATOM 966 N N . PRO A 1 120 ? -0.165 13.775 14.244 1.00 81.88 120 PRO A N 1
ATOM 967 C CA . PRO A 1 120 ? -0.508 15.090 13.709 1.00 81.88 120 PRO A CA 1
ATOM 968 C C . PRO A 1 120 ? -0.419 15.080 12.180 1.00 81.88 120 PRO A C 1
ATOM 970 O O . PRO A 1 120 ? 0.584 14.622 11.626 1.00 81.88 120 PRO A O 1
ATOM 973 N N . GLY A 1 121 ? -1.470 15.550 11.501 1.00 81.50 121 GLY A N 1
ATOM 974 C CA . GLY A 1 121 ? -1.546 15.563 10.034 1.00 81.50 121 GLY A CA 1
ATOM 975 C C . GLY A 1 121 ? -1.360 14.182 9.392 1.00 81.50 121 GLY A C 1
ATOM 976 O O . GLY A 1 121 ? -0.760 14.082 8.322 1.00 81.50 121 GLY A O 1
ATOM 977 N N . ASN A 1 122 ? -1.785 13.113 10.078 1.00 87.75 122 ASN A N 1
ATOM 978 C CA . ASN A 1 122 ? -1.678 11.723 9.628 1.00 87.75 122 ASN A CA 1
ATOM 979 C C . ASN A 1 122 ? -0.242 11.257 9.327 1.00 87.75 122 ASN A C 1
ATOM 981 O O . ASN A 1 122 ? -0.035 10.320 8.553 1.00 87.75 122 ASN A O 1
ATOM 985 N N . LYS A 1 123 ? 0.775 11.863 9.964 1.00 90.06 123 LYS A N 1
ATOM 986 C CA . LYS A 1 123 ? 2.194 11.505 9.766 1.00 90.06 123 LYS A CA 1
ATOM 987 C C . LYS A 1 123 ? 2.472 10.006 9.936 1.00 90.06 123 LYS A C 1
ATOM 989 O O . LYS A 1 123 ? 3.299 9.464 9.205 1.00 90.06 123 LYS A O 1
ATOM 994 N N . LYS A 1 124 ? 1.794 9.325 10.871 1.00 92.19 124 LYS A N 1
ATOM 995 C CA . LYS A 1 124 ? 1.964 7.876 11.073 1.00 92.19 124 LYS A CA 1
ATOM 996 C C . LYS A 1 124 ? 1.362 7.073 9.921 1.00 92.19 124 LYS A C 1
ATOM 998 O O . LYS A 1 124 ? 1.994 6.123 9.474 1.00 92.19 124 LYS A O 1
ATOM 1003 N N . LEU A 1 125 ? 0.187 7.473 9.425 1.00 93.12 125 LEU A N 1
ATOM 1004 C CA . LEU A 1 125 ? -0.450 6.831 8.270 1.00 93.12 125 LEU A CA 1
ATOM 1005 C C . LEU A 1 125 ? 0.404 7.008 7.013 1.00 93.12 125 LEU A C 1
ATOM 1007 O O . LEU A 1 125 ? 0.708 6.019 6.358 1.00 93.12 125 LEU A O 1
ATOM 1011 N N . LYS A 1 126 ? 0.882 8.234 6.740 1.00 93.56 126 LYS A N 1
ATOM 1012 C CA . LYS A 1 126 ? 1.793 8.527 5.618 1.00 93.56 126 LYS A CA 1
ATOM 1013 C C . LYS A 1 126 ? 3.057 7.670 5.668 1.00 93.56 126 LYS A C 1
ATOM 1015 O O . LYS A 1 126 ? 3.469 7.123 4.653 1.00 93.56 126 LYS A O 1
ATOM 1020 N N . ARG A 1 127 ? 3.652 7.514 6.859 1.00 95.31 127 ARG A N 1
ATOM 1021 C CA . ARG A 1 127 ? 4.829 6.657 7.062 1.00 95.31 127 ARG A CA 1
ATOM 1022 C C . ARG A 1 127 ? 4.534 5.189 6.741 1.00 95.31 127 ARG A C 1
ATOM 1024 O O . ARG A 1 127 ? 5.283 4.598 5.978 1.00 95.31 127 ARG A O 1
ATOM 1031 N N . LEU A 1 128 ? 3.469 4.613 7.302 1.00 96.00 128 LEU A N 1
ATOM 1032 C CA . LEU A 1 128 ? 3.116 3.207 7.061 1.00 96.00 128 LEU A CA 1
ATOM 1033 C C . LEU A 1 128 ? 2.744 2.960 5.595 1.00 96.00 128 LEU A C 1
ATOM 1035 O O . LEU A 1 128 ? 3.159 1.968 5.008 1.00 96.00 128 LEU A O 1
ATOM 1039 N N . TYR A 1 129 ? 2.000 3.883 4.987 1.00 96.12 129 TYR A N 1
ATOM 1040 C CA . TYR A 1 129 ? 1.649 3.823 3.571 1.00 96.12 129 TYR A CA 1
ATOM 1041 C C . TYR A 1 129 ? 2.900 3.816 2.688 1.00 96.12 129 TYR A C 1
ATOM 1043 O O . TYR A 1 129 ? 3.032 2.969 1.809 1.00 96.12 129 TYR A O 1
ATOM 1051 N N . GLN A 1 130 ? 3.856 4.704 2.975 1.00 96.19 130 GLN A N 1
ATOM 1052 C CA . GLN A 1 130 ? 5.146 4.722 2.296 1.00 96.19 130 GLN A CA 1
ATOM 1053 C C . GLN A 1 130 ? 5.939 3.433 2.509 1.00 96.19 130 GLN A C 1
ATOM 1055 O O . GLN A 1 130 ? 6.456 2.891 1.542 1.00 96.19 130 GLN A O 1
ATOM 1060 N N . GLU A 1 131 ? 6.040 2.930 3.740 1.00 96.44 131 GLU A N 1
ATOM 1061 C CA . GLU A 1 131 ? 6.756 1.680 4.027 1.00 96.44 131 GLU A CA 1
ATOM 1062 C C . GLU A 1 131 ? 6.154 0.495 3.255 1.00 96.44 131 GLU A C 1
ATOM 1064 O O . GLU A 1 131 ? 6.903 -0.319 2.720 1.00 96.44 131 GLU A O 1
ATOM 1069 N N . ALA A 1 132 ? 4.825 0.432 3.118 1.00 96.50 132 ALA A N 1
ATOM 1070 C CA . ALA A 1 132 ? 4.159 -0.602 2.331 1.00 96.50 132 ALA A CA 1
ATOM 1071 C C . ALA A 1 132 ? 4.455 -0.477 0.826 1.00 96.50 132 ALA A C 1
ATOM 1073 O O . ALA A 1 132 ? 4.779 -1.475 0.182 1.00 96.50 132 ALA A O 1
ATOM 1074 N N . TRP A 1 133 ? 4.405 0.740 0.268 1.00 96.31 133 TRP A N 1
ATOM 1075 C CA . TRP A 1 133 ? 4.801 0.976 -1.124 1.00 96.31 133 TRP A CA 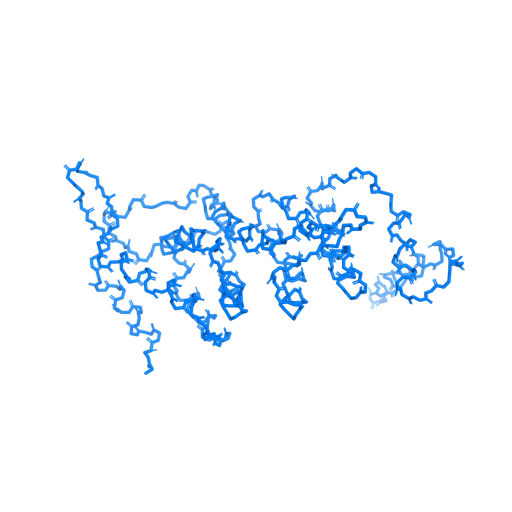1
ATOM 1076 C C . TRP A 1 133 ? 6.262 0.616 -1.360 1.00 96.31 133 TRP A C 1
ATOM 1078 O O . TRP A 1 133 ? 6.542 -0.183 -2.243 1.00 96.31 133 TRP A O 1
ATOM 1088 N N . LEU A 1 134 ? 7.187 1.129 -0.546 1.00 94.81 134 LEU A N 1
ATOM 1089 C CA . LEU A 1 134 ? 8.611 0.816 -0.670 1.00 94.81 134 LEU A CA 1
ATOM 1090 C C . LEU A 1 134 ? 8.880 -0.683 -0.524 1.00 94.81 134 LEU A C 1
ATOM 1092 O O . LEU A 1 134 ? 9.726 -1.206 -1.237 1.00 94.81 134 LEU A O 1
ATOM 1096 N N . GLY A 1 135 ? 8.148 -1.387 0.345 1.00 93.69 135 GLY A N 1
ATOM 1097 C CA . GLY A 1 135 ? 8.205 -2.844 0.423 1.00 93.69 135 GLY A CA 1
ATOM 1098 C C . GLY A 1 135 ? 7.890 -3.502 -0.923 1.00 93.69 135 GLY A C 1
ATOM 1099 O O . GLY A 1 135 ? 8.654 -4.345 -1.378 1.00 93.69 135 GLY A O 1
ATOM 1100 N N . LEU A 1 136 ? 6.811 -3.079 -1.591 1.00 93.94 136 LEU A N 1
ATOM 1101 C CA . LEU A 1 136 ? 6.427 -3.618 -2.898 1.00 93.94 136 LEU A CA 1
ATOM 1102 C C . LEU A 1 136 ? 7.444 -3.248 -3.991 1.00 93.94 136 LEU A C 1
ATOM 1104 O O . LEU A 1 136 ? 7.756 -4.081 -4.840 1.00 93.94 136 LEU A O 1
ATOM 1108 N N . LEU A 1 137 ? 7.966 -2.016 -3.971 1.00 92.25 137 LEU A N 1
ATOM 1109 C CA . LEU A 1 137 ? 8.939 -1.527 -4.956 1.00 92.25 137 LEU A CA 1
ATOM 1110 C C . LEU A 1 137 ? 10.309 -2.206 -4.823 1.00 92.25 137 LEU A C 1
ATOM 1112 O O . LEU A 1 137 ? 10.992 -2.381 -5.825 1.00 92.25 137 LEU A O 1
ATOM 1116 N N . LYS A 1 138 ? 10.687 -2.640 -3.614 1.00 86.81 138 LYS A N 1
ATOM 1117 C CA . LYS A 1 138 ? 11.945 -3.354 -3.335 1.00 86.81 138 LYS A CA 1
ATOM 1118 C C . LYS A 1 138 ? 12.027 -4.755 -3.942 1.00 86.81 138 LYS A C 1
ATOM 1120 O O . LYS A 1 138 ? 13.087 -5.368 -3.867 1.00 86.81 138 LYS A O 1
ATOM 1125 N N . HIS A 1 139 ? 10.962 -5.267 -4.561 1.00 74.69 139 HIS A N 1
ATOM 1126 C CA . HIS A 1 139 ? 10.991 -6.507 -5.349 1.00 74.69 139 HIS A CA 1
ATOM 1127 C C . HIS A 1 139 ? 11.706 -6.324 -6.704 1.00 74.69 139 HIS A C 1
ATOM 1129 O O . HIS A 1 139 ? 11.210 -6.704 -7.769 1.00 74.69 139 HIS A O 1
ATOM 1135 N N . GLU A 1 140 ? 12.899 -5.749 -6.645 1.00 65.62 140 GLU A N 1
ATOM 1136 C CA . GLU A 1 140 ? 13.885 -5.602 -7.705 1.00 65.62 140 GLU A CA 1
ATOM 1137 C C . GLU A 1 140 ? 15.048 -6.543 -7.359 1.00 65.62 140 GLU A C 1
ATOM 1139 O O . GLU A 1 140 ? 15.559 -6.511 -6.239 1.00 65.62 140 GLU A O 1
ATOM 1144 N N . GLN A 1 141 ? 15.434 -7.440 -8.268 1.00 55.78 141 GLN A N 1
ATOM 1145 C CA . GLN A 1 141 ? 16.693 -8.172 -8.146 1.00 55.78 141 GLN A CA 1
ATOM 1146 C C . GLN A 1 141 ? 17.756 -7.486 -8.991 1.00 55.78 141 GLN A C 1
ATOM 1148 O O . GLN A 1 141 ? 17.602 -7.292 -10.199 1.00 55.78 141 GLN A O 1
ATOM 1153 N N . LEU A 1 142 ? 18.872 -7.165 -8.343 1.00 50.66 142 LEU A N 1
ATOM 1154 C CA . LEU A 1 142 ? 20.112 -6.903 -9.047 1.00 50.66 142 LEU A CA 1
ATOM 1155 C C . LEU A 1 142 ? 20.654 -8.265 -9.502 1.00 50.66 142 LEU A C 1
ATOM 1157 O O . LEU A 1 142 ? 21.110 -9.062 -8.680 1.00 50.66 142 LEU A O 1
ATOM 1161 N N . GLY A 1 143 ? 20.531 -8.571 -10.793 1.00 47.16 143 GLY A N 1
ATOM 1162 C CA . GLY A 1 143 ? 21.098 -9.788 -11.361 1.00 47.16 143 GLY A CA 1
ATOM 1163 C C . GLY A 1 143 ? 22.624 -9.760 -11.247 1.00 47.16 143 GLY A C 1
ATOM 1164 O O . GLY A 1 143 ? 23.270 -8.830 -11.727 1.00 47.16 143 GLY A O 1
ATOM 1165 N N . ASN A 1 144 ? 23.211 -10.780 -10.621 1.00 39.66 144 ASN A N 1
ATOM 1166 C CA . ASN A 1 144 ? 24.656 -11.004 -10.651 1.00 39.66 144 ASN A CA 1
ATOM 1167 C C . ASN A 1 144 ? 25.050 -11.509 -12.044 1.00 39.66 144 ASN A C 1
ATOM 1169 O O . ASN A 1 144 ? 24.961 -12.708 -12.296 1.00 39.66 144 ASN A O 1
ATOM 1173 N N . VAL A 1 145 ? 25.523 -10.635 -12.935 1.00 40.88 145 VAL A N 1
ATOM 1174 C CA . VAL A 1 145 ? 26.341 -11.063 -14.080 1.00 40.88 145 VAL A CA 1
ATOM 1175 C C . VAL A 1 145 ? 27.418 -10.021 -14.345 1.00 40.88 145 VAL A C 1
ATOM 1177 O O . VAL A 1 145 ? 27.136 -8.843 -14.542 1.00 40.88 145 VAL A O 1
ATOM 1180 N N . ALA A 1 146 ? 28.661 -10.491 -14.348 1.00 45.84 146 ALA A N 1
ATOM 1181 C CA . ALA A 1 146 ? 29.890 -9.717 -14.261 1.00 45.84 146 ALA A CA 1
ATOM 1182 C C . ALA A 1 146 ? 30.150 -8.687 -15.377 1.00 45.84 146 ALA A C 1
ATOM 1184 O O . ALA A 1 146 ? 31.157 -8.003 -15.283 1.00 45.84 146 ALA A O 1
ATOM 1185 N N . GLU A 1 147 ? 29.295 -8.517 -16.390 1.00 43.88 147 GLU A N 1
ATOM 1186 C CA . GLU A 1 147 ? 29.607 -7.645 -17.539 1.00 43.88 147 GLU A CA 1
ATOM 1187 C C . GLU A 1 147 ? 28.407 -6.883 -18.149 1.00 43.88 147 GLU A C 1
ATOM 1189 O O . GLU A 1 147 ? 28.581 -6.144 -19.114 1.00 43.88 147 GLU A O 1
ATOM 1194 N N . CYS A 1 148 ? 27.201 -6.960 -17.568 1.00 46.09 148 CYS A N 1
ATOM 1195 C CA . CYS A 1 148 ? 26.070 -6.071 -17.890 1.00 46.09 148 CYS A CA 1
ATOM 1196 C C . CYS A 1 148 ? 25.060 -6.081 -16.732 1.00 46.09 148 CYS A C 1
ATOM 1198 O O . CYS A 1 148 ? 24.445 -7.117 -16.482 1.00 46.09 148 CYS A O 1
ATOM 1200 N N . GLU A 1 149 ? 24.851 -4.944 -16.054 1.00 51.97 149 GLU A N 1
ATOM 1201 C CA . GLU A 1 149 ? 23.802 -4.768 -15.033 1.00 51.97 149 GLU A CA 1
ATOM 1202 C C . GLU A 1 149 ? 22.411 -4.930 -15.673 1.00 51.97 149 GLU A C 1
ATOM 1204 O O . GLU A 1 149 ? 21.755 -3.959 -16.056 1.00 51.97 149 GLU A O 1
ATOM 1209 N N . THR A 1 150 ? 21.952 -6.169 -15.831 1.00 52.72 150 THR A N 1
ATOM 1210 C CA . THR A 1 150 ? 20.573 -6.451 -16.228 1.00 52.72 150 THR A CA 1
ATOM 1211 C C . THR A 1 150 ? 19.737 -6.460 -14.960 1.00 52.72 150 THR A C 1
ATOM 1213 O O . THR A 1 150 ? 19.849 -7.357 -14.127 1.00 52.72 150 THR A O 1
ATOM 1216 N N . ILE A 1 151 ? 18.930 -5.417 -14.790 1.00 64.31 151 ILE A N 1
ATOM 1217 C CA . ILE A 1 151 ? 17.991 -5.306 -13.676 1.00 64.31 151 ILE A CA 1
ATOM 1218 C C . ILE A 1 151 ? 16.820 -6.251 -13.943 1.00 64.31 151 ILE A C 1
ATOM 1220 O O . ILE A 1 151 ? 16.089 -6.086 -14.924 1.00 64.31 151 ILE A O 1
ATOM 1224 N N . GLU A 1 152 ? 16.625 -7.230 -13.062 1.00 68.81 152 GLU A N 1
ATOM 1225 C CA . GLU A 1 152 ? 15.496 -8.152 -13.125 1.00 68.81 152 GLU A CA 1
ATOM 1226 C C . GLU A 1 152 ? 14.465 -7.792 -12.057 1.00 68.81 152 GLU A C 1
A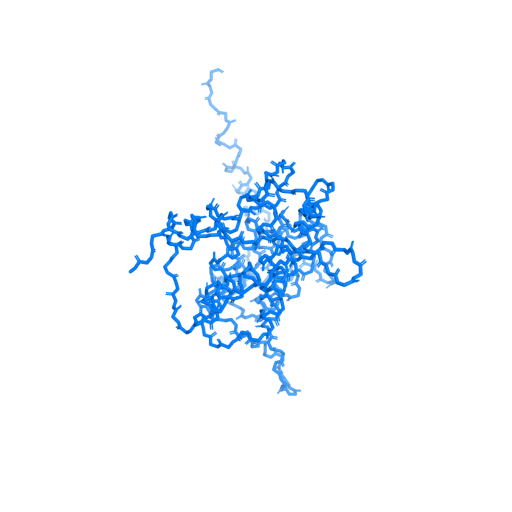TOM 1228 O O . GLU A 1 152 ? 14.631 -8.036 -10.864 1.00 68.81 152 GLU A O 1
ATOM 1233 N N . PHE A 1 153 ? 13.343 -7.218 -12.480 1.00 80.50 153 PHE A N 1
ATOM 1234 C CA . PHE A 1 153 ? 12.219 -6.988 -11.577 1.00 80.50 153 PHE A CA 1
ATOM 1235 C C . PHE A 1 153 ? 11.494 -8.298 -11.284 1.00 80.50 153 PHE A C 1
ATOM 1237 O O . PHE A 1 153 ? 11.062 -8.991 -12.204 1.00 80.50 153 PHE A O 1
ATOM 1244 N N . GLN A 1 154 ? 11.254 -8.590 -10.002 1.00 84.62 154 GLN A N 1
ATOM 1245 C CA . GLN A 1 154 ? 10.378 -9.702 -9.622 1.00 84.62 154 GLN A CA 1
ATOM 1246 C C . GLN A 1 154 ? 8.899 -9.354 -9.855 1.00 84.62 154 GLN A C 1
ATOM 1248 O O . GLN A 1 154 ? 8.038 -10.233 -9.798 1.00 84.62 154 GLN A O 1
ATOM 1253 N N . LEU A 1 155 ? 8.572 -8.077 -10.079 1.00 90.12 155 LEU A N 1
ATOM 1254 C CA . LEU A 1 155 ? 7.224 -7.636 -10.426 1.00 90.12 155 LEU A CA 1
ATOM 1255 C C . LEU A 1 155 ? 6.905 -7.971 -11.895 1.00 90.12 155 LEU A C 1
ATOM 1257 O O . LEU A 1 155 ? 7.697 -7.643 -12.782 1.00 90.12 155 LEU A O 1
ATOM 1261 N N . PRO A 1 156 ? 5.720 -8.537 -12.195 1.00 91.88 156 PRO A N 1
ATOM 1262 C CA . PRO A 1 156 ? 5.320 -8.822 -13.569 1.00 91.88 156 PRO A CA 1
ATOM 1263 C C . PRO A 1 156 ? 5.374 -7.579 -14.454 1.00 91.88 156 PRO A C 1
ATOM 1265 O O . PRO A 1 156 ? 4.911 -6.502 -14.075 1.00 91.88 156 PRO A O 1
ATOM 1268 N N . ARG A 1 157 ? 5.841 -7.725 -15.696 1.00 91.81 157 ARG A N 1
ATOM 1269 C CA . ARG A 1 157 ? 5.889 -6.616 -16.667 1.00 91.81 157 ARG A CA 1
ATOM 1270 C C . ARG A 1 157 ? 4.524 -5.954 -16.887 1.00 91.81 157 ARG A C 1
ATOM 1272 O O . ARG A 1 157 ? 4.443 -4.742 -17.069 1.00 91.81 157 ARG A O 1
ATOM 1279 N N . SER A 1 158 ? 3.446 -6.736 -16.866 1.00 93.75 158 SER A N 1
ATOM 1280 C CA . SER A 1 158 ? 2.068 -6.232 -16.950 1.00 93.75 158 SER A CA 1
ATOM 1281 C C . SER A 1 158 ? 1.673 -5.394 -15.729 1.00 93.75 158 SER A C 1
ATOM 1283 O O . SER A 1 158 ? 0.942 -4.416 -15.881 1.00 93.75 158 SER A O 1
ATOM 1285 N N . LEU A 1 159 ? 2.187 -5.741 -14.545 1.00 94.62 159 LEU A N 1
ATOM 1286 C CA . LEU A 1 159 ? 1.995 -4.986 -13.311 1.00 94.62 159 LEU A CA 1
ATOM 1287 C C . LEU A 1 159 ? 2.773 -3.670 -13.358 1.00 94.62 159 LEU A C 1
ATOM 1289 O O . LEU A 1 159 ? 2.181 -2.622 -13.118 1.00 94.62 159 LEU A O 1
ATOM 1293 N N . LEU A 1 160 ? 4.050 -3.698 -13.753 1.00 94.00 160 LEU A N 1
ATOM 1294 C CA . LEU A 1 160 ? 4.886 -2.495 -13.885 1.00 94.00 160 LEU A CA 1
ATOM 1295 C C . LEU A 1 160 ? 4.243 -1.432 -14.788 1.00 94.00 160 LEU A C 1
ATOM 1297 O O . LEU A 1 160 ? 4.223 -0.256 -14.431 1.00 94.00 160 LEU A O 1
ATOM 1301 N N . LYS A 1 161 ? 3.632 -1.845 -15.909 1.00 93.44 161 LYS A N 1
ATOM 1302 C CA . LYS A 1 161 ? 2.917 -0.936 -16.825 1.00 93.44 161 LYS A CA 1
ATOM 1303 C C . LYS A 1 161 ? 1.767 -0.168 -16.166 1.00 93.44 161 LYS A C 1
ATOM 1305 O O . LYS A 1 161 ? 1.444 0.921 -16.621 1.00 93.44 161 LYS A O 1
ATOM 1310 N N . GLN A 1 162 ? 1.132 -0.726 -15.133 1.00 95.56 162 GLN A N 1
ATOM 1311 C CA . GLN A 1 162 ? 0.061 -0.051 -14.389 1.00 95.56 162 GLN A CA 1
ATOM 1312 C C . GLN A 1 162 ? 0.575 0.659 -13.141 1.00 95.56 162 GLN A C 1
ATOM 1314 O O . GLN A 1 162 ? 0.070 1.719 -12.777 1.00 95.56 162 GLN A O 1
ATOM 1319 N N . LEU A 1 163 ? 1.555 0.053 -12.475 1.00 96.12 163 LEU A N 1
ATOM 1320 C CA . LEU A 1 163 ? 2.102 0.533 -11.221 1.00 96.12 163 LEU A CA 1
ATOM 1321 C C . LEU A 1 163 ? 2.861 1.838 -11.419 1.00 96.12 163 LEU A C 1
ATOM 1323 O O . LEU A 1 163 ? 2.632 2.767 -10.658 1.00 96.12 163 LEU A O 1
ATOM 1327 N N . VAL A 1 164 ? 3.715 1.932 -12.439 1.00 94.88 164 VAL A N 1
ATOM 1328 C CA . VAL A 1 164 ? 4.604 3.088 -12.635 1.00 94.88 164 VAL A CA 1
ATOM 1329 C C . VAL A 1 164 ? 3.825 4.382 -12.919 1.00 94.88 164 VAL A C 1
ATOM 1331 O O . VAL A 1 164 ? 4.075 5.366 -12.221 1.00 94.88 164 VAL A O 1
ATOM 1334 N N . PRO A 1 165 ? 2.825 4.410 -13.826 1.00 93.44 165 PRO A N 1
ATOM 1335 C CA . PRO A 1 165 ? 1.996 5.605 -14.009 1.00 93.44 165 PRO A CA 1
ATOM 1336 C C . PRO A 1 165 ? 1.208 5.968 -12.7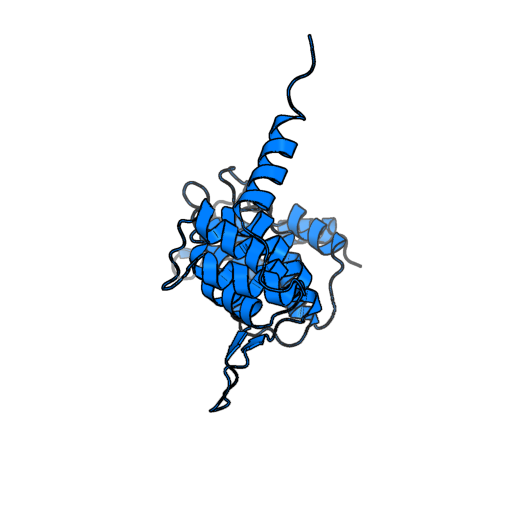51 1.00 93.44 165 PRO A C 1
ATOM 1338 O O . PRO A 1 165 ? 1.157 7.128 -12.359 1.00 93.44 165 P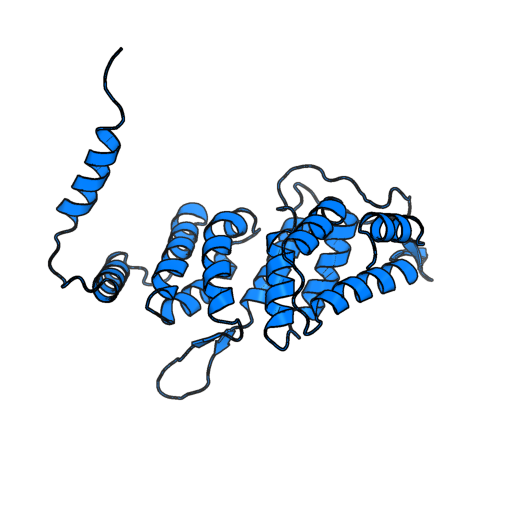RO A O 1
ATOM 1341 N N . TYR A 1 166 ? 0.640 4.970 -12.062 1.00 94.94 166 TYR A N 1
ATOM 1342 C CA . TYR A 1 166 ? -0.114 5.215 -10.831 1.00 94.94 166 TYR A CA 1
ATOM 1343 C C . TYR A 1 166 ? 0.769 5.769 -9.705 1.00 94.94 166 TYR A C 1
ATOM 1345 O O . TYR A 1 166 ? 0.343 6.660 -8.965 1.00 94.94 166 TYR A O 1
ATOM 1353 N N . LEU A 1 167 ? 2.000 5.257 -9.595 1.00 94.56 167 LEU A N 1
ATOM 1354 C CA . L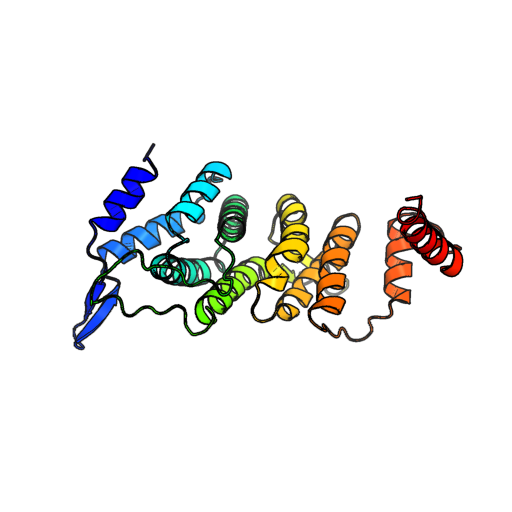EU A 1 167 ? 3.009 5.729 -8.659 1.00 94.56 167 LEU A CA 1
ATOM 1355 C C . LEU A 1 167 ? 3.251 7.226 -8.885 1.00 94.56 167 LEU A C 1
ATOM 1357 O O . LEU A 1 167 ? 3.041 8.006 -7.958 1.00 94.56 167 LEU A O 1
ATOM 1361 N N . GLY A 1 168 ? 3.577 7.615 -10.124 1.00 91.50 168 GLY A N 1
ATOM 1362 C CA . GLY A 1 168 ? 3.811 9.007 -10.517 1.00 91.50 168 GLY A CA 1
ATOM 1363 C C . GLY A 1 168 ? 2.607 9.926 -10.299 1.00 91.50 168 GLY A C 1
ATOM 1364 O O . GLY A 1 168 ? 2.738 10.978 -9.683 1.00 91.50 168 GLY A O 1
ATOM 1365 N N . ASP A 1 169 ? 1.423 9.523 -10.761 1.00 90.00 169 ASP A N 1
ATOM 1366 C CA . ASP A 1 169 ? 0.243 10.394 -10.789 1.00 90.00 169 ASP A CA 1
ATOM 1367 C C . ASP A 1 169 ? -0.408 10.616 -9.420 1.00 90.00 169 ASP A C 1
ATOM 1369 O O . ASP A 1 169 ? -1.036 11.653 -9.187 1.00 90.00 169 ASP A O 1
ATOM 1373 N N . ARG A 1 170 ? -0.356 9.612 -8.536 1.00 90.94 170 ARG A N 1
ATOM 1374 C CA . ARG A 1 170 ? -1.169 9.584 -7.308 1.00 90.94 170 ARG A CA 1
ATOM 1375 C C . ARG A 1 170 ? -0.374 9.320 -6.044 1.00 90.94 170 ARG A C 1
ATOM 1377 O O . ARG A 1 170 ? -0.742 9.837 -4.994 1.00 90.94 170 ARG A O 1
ATOM 1384 N N . VAL A 1 171 ? 0.650 8.474 -6.111 1.00 93.38 171 VAL A N 1
ATOM 1385 C CA . VAL A 1 171 ? 1.323 7.987 -4.904 1.00 93.38 171 VAL A CA 1
ATOM 1386 C C . VAL A 1 171 ? 2.410 8.955 -4.456 1.00 93.38 171 VAL A C 1
ATOM 1388 O O . VAL A 1 171 ? 2.435 9.248 -3.267 1.00 93.38 171 VAL A O 1
ATOM 1391 N N . LEU A 1 172 ? 3.244 9.488 -5.363 1.00 93.19 172 LEU A N 1
ATOM 1392 C CA . LEU A 1 172 ? 4.391 10.347 -5.006 1.00 93.19 172 LEU A CA 1
ATOM 1393 C C . LEU A 1 172 ? 4.000 11.509 -4.078 1.00 93.19 172 LEU A C 1
ATOM 1395 O O . LEU A 1 172 ? 4.589 11.666 -3.010 1.00 93.19 172 LEU A O 1
ATOM 1399 N N . SER A 1 173 ? 2.927 12.231 -4.408 1.00 90.69 173 SER A N 1
ATOM 1400 C CA . SER A 1 173 ? 2.418 13.352 -3.602 1.00 90.69 173 SER A CA 1
ATOM 1401 C C . SER A 1 173 ? 1.854 12.945 -2.232 1.00 90.69 173 SER A C 1
ATOM 1403 O O . SER A 1 173 ? 1.736 13.776 -1.328 1.00 90.69 173 SER A O 1
ATOM 1405 N N . ALA A 1 174 ? 1.497 11.670 -2.054 1.00 90.44 174 ALA A N 1
ATOM 1406 C CA . ALA A 1 174 ? 0.998 11.115 -0.800 1.00 90.44 174 ALA A CA 1
ATOM 1407 C C . ALA A 1 174 ? 2.104 10.497 0.075 1.00 90.44 174 ALA A C 1
ATOM 1409 O O . ALA A 1 174 ? 1.859 10.213 1.254 1.00 90.44 174 ALA A O 1
ATOM 1410 N N . LEU A 1 175 ? 3.303 10.276 -0.476 1.00 91.38 175 LEU A N 1
ATOM 1411 C CA . LEU A 1 175 ? 4.448 9.774 0.276 1.00 91.38 175 LEU A CA 1
ATOM 1412 C C . LEU A 1 175 ? 4.983 10.846 1.230 1.00 91.38 175 LEU A C 1
ATOM 1414 O O . LEU A 1 175 ? 4.850 12.049 1.017 1.00 91.38 175 LEU A O 1
ATOM 1418 N N . ARG A 1 176 ? 5.589 10.397 2.329 1.00 90.19 176 ARG A N 1
ATOM 1419 C CA . ARG A 1 176 ? 6.291 11.283 3.264 1.00 90.19 176 ARG A CA 1
ATOM 1420 C C . ARG A 1 176 ? 7.605 11.788 2.661 1.00 90.19 176 ARG A C 1
ATOM 1422 O O . ARG A 1 176 ? 7.999 12.911 2.947 1.00 90.19 176 ARG A O 1
ATOM 1429 N N . ASP A 1 177 ? 8.269 10.937 1.895 1.00 91.25 177 ASP A N 1
ATOM 1430 C CA . ASP A 1 177 ? 9.522 11.178 1.204 1.00 91.25 177 ASP A CA 1
ATOM 1431 C C . ASP A 1 177 ? 9.509 10.385 -0.109 1.00 91.25 177 ASP A C 1
ATOM 1433 O O . ASP A 1 177 ? 9.706 9.166 -0.128 1.00 91.25 177 ASP A O 1
ATOM 1437 N N . ALA A 1 178 ? 9.193 11.082 -1.199 1.00 91.62 178 ALA A N 1
ATOM 1438 C CA . ALA A 1 178 ? 9.056 10.491 -2.523 1.00 91.62 178 ALA A CA 1
ATOM 1439 C C . ALA A 1 178 ? 10.411 10.106 -3.142 1.00 91.62 178 ALA A C 1
ATOM 1441 O O . ALA A 1 178 ? 10.455 9.209 -3.987 1.00 91.62 178 ALA A O 1
ATOM 1442 N N . SER A 1 179 ? 11.515 10.715 -2.685 1.00 88.75 179 SER A N 1
ATOM 1443 C CA . SER A 1 179 ? 12.869 10.475 -3.208 1.00 88.75 179 SER A CA 1
ATOM 1444 C C . SER A 1 179 ? 13.293 9.006 -3.109 1.00 88.75 179 SER A C 1
ATOM 1446 O O . SER A 1 179 ? 13.976 8.489 -3.987 1.00 88.75 179 SER A O 1
ATOM 1448 N N . LEU A 1 180 ? 12.783 8.292 -2.102 1.00 90.19 180 LEU A N 1
ATOM 1449 C CA . LEU A 1 180 ? 13.043 6.870 -1.866 1.00 90.19 180 LEU A CA 1
ATOM 1450 C C . LEU A 1 180 ? 12.497 5.943 -2.964 1.00 90.19 180 LEU A C 1
ATOM 1452 O O . LEU A 1 180 ? 12.800 4.754 -2.967 1.00 90.19 180 LEU A O 1
ATOM 1456 N N . THR A 1 181 ? 11.669 6.460 -3.875 1.00 91.88 181 THR A N 1
ATOM 1457 C CA . THR A 1 181 ? 11.188 5.720 -5.053 1.00 91.88 181 THR A CA 1
ATOM 1458 C C . THR A 1 181 ? 12.087 5.894 -6.279 1.00 91.88 181 THR A C 1
ATOM 1460 O O . THR A 1 181 ? 11.867 5.222 -7.287 1.00 91.88 181 THR A O 1
ATOM 1463 N N . GLY A 1 182 ? 13.095 6.771 -6.193 1.00 89.19 182 GLY A N 1
ATOM 1464 C CA . GLY A 1 182 ? 14.001 7.108 -7.286 1.00 89.19 182 GLY A CA 1
ATOM 1465 C C . GLY A 1 182 ? 14.696 5.879 -7.857 1.00 89.19 182 GLY A C 1
ATOM 1466 O O . GLY A 1 182 ? 14.518 5.595 -9.038 1.00 89.19 182 GLY A O 1
ATOM 1467 N N . ASP A 1 183 ? 15.407 5.116 -7.022 1.00 87.25 183 ASP A N 1
ATOM 1468 C CA . ASP A 1 183 ? 16.166 3.931 -7.454 1.00 87.25 183 ASP A CA 1
ATOM 1469 C C . ASP A 1 183 ? 15.298 2.952 -8.253 1.00 87.25 183 ASP A C 1
ATOM 1471 O O . ASP A 1 183 ? 15.660 2.579 -9.367 1.00 87.25 183 ASP A O 1
ATOM 1475 N N . PHE A 1 184 ? 14.093 2.652 -7.755 1.00 91.44 184 PHE A N 1
ATOM 1476 C CA . PHE A 1 184 ? 13.118 1.817 -8.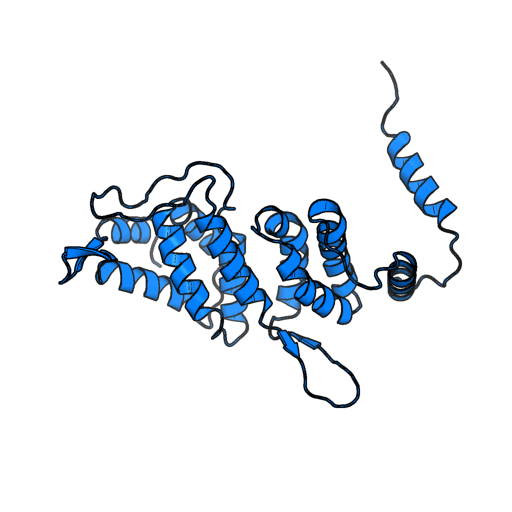459 1.00 91.44 184 PHE A CA 1
ATOM 1477 C C . PHE A 1 184 ? 12.742 2.399 -9.832 1.00 91.44 184 PHE A C 1
ATOM 1479 O O . PHE A 1 184 ? 12.736 1.691 -10.839 1.00 91.44 184 PHE A O 1
ATOM 1486 N N . LEU A 1 185 ? 12.417 3.695 -9.904 1.00 91.31 185 LEU A N 1
ATOM 1487 C CA . LEU A 1 185 ? 12.021 4.341 -11.157 1.00 91.31 185 LEU A CA 1
ATOM 1488 C C . LEU A 1 185 ? 13.164 4.374 -12.179 1.00 91.31 185 LEU A C 1
ATOM 1490 O O . LEU A 1 185 ? 12.918 4.165 -13.372 1.00 91.31 185 LEU A O 1
ATOM 1494 N N . PHE A 1 186 ? 14.405 4.580 -11.733 1.00 86.81 186 PHE A N 1
ATOM 1495 C CA . PHE A 1 186 ? 15.584 4.479 -12.594 1.00 86.81 186 PHE A CA 1
ATOM 1496 C C . PHE A 1 186 ? 15.860 3.039 -13.018 1.00 86.81 186 PHE A C 1
ATOM 1498 O O . PHE A 1 186 ? 16.214 2.811 -14.177 1.00 86.81 186 PHE A O 1
ATOM 1505 N N . GLY A 1 187 ? 15.640 2.062 -12.141 1.00 86.50 187 GLY A N 1
ATOM 1506 C CA . GLY A 1 187 ? 15.705 0.653 -12.502 1.00 86.50 187 GLY A CA 1
ATOM 1507 C C . GLY A 1 187 ? 14.711 0.318 -13.616 1.00 86.50 187 GLY A C 1
ATOM 1508 O O . GLY A 1 187 ? 15.080 -0.256 -14.641 1.00 86.50 187 GLY A O 1
ATOM 1509 N N . VAL A 1 188 ? 13.463 0.789 -13.496 1.00 88.75 188 VAL A N 1
ATOM 1510 C CA . VAL A 1 188 ? 12.438 0.633 -14.543 1.00 88.75 188 VAL A CA 1
ATOM 1511 C C . VAL A 1 188 ? 12.831 1.385 -15.816 1.00 88.75 188 VAL A C 1
ATOM 1513 O O . VAL A 1 188 ? 12.604 0.886 -16.918 1.00 88.75 188 VAL A O 1
ATOM 1516 N N . PHE A 1 189 ? 13.446 2.564 -15.696 1.00 86.56 189 PHE A N 1
ATOM 1517 C CA . PHE A 1 189 ? 13.941 3.326 -16.843 1.00 86.56 189 PHE A CA 1
ATOM 1518 C C . PHE A 1 189 ? 14.992 2.549 -17.645 1.00 86.56 189 PHE A C 1
ATOM 1520 O O . PHE A 1 189 ? 14.938 2.512 -18.876 1.00 86.56 189 PHE A O 1
ATOM 1527 N N . ARG A 1 190 ? 15.904 1.852 -16.960 1.00 83.81 190 ARG A N 1
ATOM 1528 C CA . ARG A 1 190 ? 16.947 1.028 -17.590 1.00 83.81 190 ARG A CA 1
ATOM 1529 C C . ARG A 1 190 ? 16.391 -0.167 -18.376 1.00 83.81 190 ARG A C 1
ATOM 1531 O O . ARG A 1 190 ? 17.079 -0.647 -19.271 1.00 83.81 190 ARG A O 1
ATOM 1538 N N . LEU A 1 191 ? 15.141 -0.590 -18.140 1.00 84.19 191 LEU A N 1
ATOM 1539 C CA . LEU A 1 191 ? 14.470 -1.607 -18.969 1.00 84.19 191 LEU A CA 1
ATOM 1540 C C . LEU A 1 191 ? 14.230 -1.150 -20.419 1.00 84.19 191 LEU A C 1
ATOM 1542 O O . LEU A 1 191 ? 14.030 -1.992 -21.296 1.00 84.19 191 LEU A O 1
ATOM 1546 N N . GLY A 1 192 ? 14.223 0.161 -20.684 1.00 80.06 192 GLY A N 1
ATOM 1547 C CA . GLY A 1 192 ? 14.031 0.708 -22.026 1.00 80.06 192 GLY A CA 1
ATOM 1548 C C . GLY A 1 192 ? 12.603 0.569 -22.580 1.00 80.06 192 GLY A C 1
ATOM 1549 O O . GLY A 1 192 ? 11.651 0.188 -21.890 1.00 80.06 192 GLY A O 1
ATOM 1550 N N . GLY A 1 193 ? 12.442 0.929 -23.857 1.00 84.56 193 GLY A N 1
ATOM 1551 C CA . GLY A 1 193 ? 11.172 0.884 -24.585 1.00 84.56 193 GLY A CA 1
ATOM 1552 C C . GLY A 1 193 ? 10.042 1.632 -23.871 1.00 84.56 193 GLY A C 1
ATOM 1553 O O . GLY A 1 193 ? 10.220 2.743 -23.373 1.00 84.56 193 GLY A O 1
ATOM 1554 N N . VAL A 1 194 ? 8.870 0.997 -23.784 1.00 86.00 194 VAL A N 1
ATOM 1555 C CA . VAL A 1 194 ? 7.698 1.580 -23.110 1.00 86.00 194 VAL A CA 1
ATOM 1556 C C . VAL A 1 194 ? 7.952 1.866 -21.627 1.00 86.00 194 VAL A C 1
ATOM 1558 O O . VAL A 1 194 ? 7.438 2.849 -21.110 1.00 86.00 194 VAL A O 1
ATOM 1561 N N . PHE A 1 195 ? 8.761 1.058 -20.934 1.00 86.19 195 PHE A N 1
ATOM 1562 C CA . PHE A 1 195 ? 8.984 1.221 -19.494 1.00 86.19 195 PHE A CA 1
ATOM 1563 C C . PHE A 1 195 ? 9.740 2.500 -19.168 1.00 86.19 195 PHE A C 1
ATOM 1565 O O . PHE A 1 195 ? 9.368 3.176 -18.215 1.00 86.19 195 PHE A O 1
ATOM 1572 N N . ALA A 1 196 ? 10.716 2.875 -19.996 1.00 85.25 196 ALA A N 1
ATOM 1573 C CA . ALA A 1 196 ? 11.430 4.129 -19.805 1.00 85.25 196 ALA A CA 1
ATOM 1574 C C . ALA A 1 196 ? 10.558 5.357 -20.072 1.00 85.25 196 ALA A C 1
ATOM 1576 O O . ALA A 1 196 ? 10.715 6.361 -19.388 1.00 85.25 196 ALA A O 1
ATOM 1577 N N . ILE A 1 197 ? 9.610 5.280 -21.012 1.00 85.12 197 ILE A N 1
ATOM 1578 C CA . ILE A 1 197 ? 8.637 6.363 -21.226 1.00 85.12 197 ILE A CA 1
ATOM 1579 C C . ILE A 1 197 ? 7.740 6.511 -19.986 1.00 85.12 197 ILE A C 1
ATOM 1581 O O . ILE A 1 197 ? 7.540 7.621 -19.494 1.00 85.12 197 ILE A O 1
ATOM 1585 N N . LEU A 1 198 ? 7.234 5.394 -19.447 1.00 88.38 198 LEU A N 1
ATOM 1586 C CA . LEU A 1 198 ? 6.372 5.414 -18.261 1.00 88.38 198 LEU A CA 1
ATOM 1587 C C . LEU A 1 198 ? 7.117 5.919 -17.017 1.00 88.38 198 LEU A C 1
ATOM 1589 O O . LEU A 1 198 ? 6.582 6.752 -16.287 1.00 88.38 198 LEU A O 1
ATOM 1593 N N . SER A 1 199 ? 8.338 5.436 -16.764 1.00 90.12 199 SER A N 1
ATOM 1594 C CA . SER A 1 199 ? 9.108 5.860 -15.591 1.00 90.12 199 SER A CA 1
ATOM 1595 C C . SER A 1 199 ? 9.641 7.277 -15.725 1.00 90.12 199 SER A C 1
ATOM 1597 O O . SER A 1 199 ? 9.677 7.976 -14.718 1.00 90.12 199 SER A O 1
ATOM 1599 N N . LEU A 1 200 ? 9.961 7.749 -16.935 1.00 88.12 200 LEU A N 1
ATOM 1600 C CA . LEU A 1 200 ? 10.358 9.138 -17.169 1.00 88.12 200 LEU A CA 1
ATOM 1601 C C . LEU A 1 200 ? 9.301 10.120 -16.663 1.00 88.12 200 LEU A C 1
ATOM 1603 O O . LEU A 1 200 ? 9.645 11.078 -15.978 1.00 88.12 200 LEU A O 1
ATOM 1607 N N . SER A 1 201 ? 8.022 9.870 -16.948 1.00 87.19 201 SER A N 1
ATOM 1608 C CA . SER A 1 201 ? 6.943 10.734 -16.454 1.00 87.19 201 SER A CA 1
ATOM 1609 C C . SER A 1 201 ? 6.953 10.848 -14.921 1.00 87.19 201 SER A C 1
ATOM 1611 O O . SER A 1 201 ? 6.834 11.945 -14.376 1.00 87.19 201 SER A O 1
ATOM 1613 N N . ALA A 1 202 ? 7.174 9.735 -14.214 1.00 90.56 202 ALA A N 1
ATOM 1614 C CA . ALA A 1 202 ? 7.267 9.723 -12.755 1.00 90.56 202 ALA A CA 1
ATOM 1615 C C . ALA A 1 202 ? 8.579 10.343 -12.226 1.00 90.56 202 ALA A C 1
ATOM 1617 O O . ALA A 1 202 ? 8.551 11.057 -11.227 1.00 90.56 202 ALA A O 1
ATOM 1618 N N . ILE A 1 203 ? 9.713 10.125 -12.903 1.00 89.88 203 ILE A N 1
ATOM 1619 C CA . ILE A 1 203 ? 11.012 10.737 -12.565 1.00 89.88 203 ILE A CA 1
ATOM 1620 C C . ILE A 1 203 ? 10.934 12.258 -12.709 1.00 89.88 203 ILE A C 1
ATOM 1622 O O . ILE A 1 203 ? 11.398 12.982 -11.834 1.00 89.88 203 ILE A O 1
ATOM 1626 N N . PHE A 1 204 ? 10.304 12.759 -13.773 1.00 86.31 204 PHE A N 1
ATOM 1627 C CA . PHE A 1 204 ? 10.133 14.196 -13.971 1.00 86.31 204 PHE A CA 1
ATOM 1628 C C . PHE A 1 204 ? 9.337 14.830 -12.824 1.00 86.31 204 PHE A C 1
ATOM 1630 O O . PHE A 1 204 ? 9.733 15.872 -12.308 1.00 86.31 204 PHE A O 1
ATOM 1637 N N . ARG A 1 205 ? 8.275 14.165 -12.349 1.00 87.56 205 ARG A N 1
ATOM 1638 C CA . ARG A 1 205 ? 7.539 14.603 -11.152 1.00 87.56 205 ARG A CA 1
ATOM 1639 C C . ARG A 1 205 ? 8.411 14.593 -9.896 1.00 87.56 205 ARG A C 1
ATOM 1641 O O . ARG A 1 205 ? 8.345 15.541 -9.126 1.00 87.56 205 ARG A O 1
ATOM 1648 N N . LEU A 1 206 ? 9.257 13.578 -9.689 1.00 88.75 206 LEU A N 1
ATOM 1649 C CA . LEU A 1 206 ? 10.207 13.577 -8.566 1.00 88.75 206 LEU A CA 1
ATOM 1650 C C . LEU A 1 206 ? 11.144 14.791 -8.596 1.00 88.75 206 LEU A C 1
ATOM 1652 O O . LEU A 1 206 ? 11.370 15.417 -7.563 1.00 88.75 206 LEU A O 1
ATOM 1656 N N . ILE A 1 207 ? 11.667 15.137 -9.771 1.00 85.75 207 ILE A N 1
ATOM 1657 C CA . ILE A 1 207 ? 12.562 16.287 -9.934 1.00 85.75 207 ILE A CA 1
ATOM 1658 C C . ILE A 1 207 ? 11.796 17.588 -9.668 1.00 85.75 207 ILE A C 1
ATOM 1660 O O . ILE A 1 207 ? 12.209 18.382 -8.826 1.00 85.75 207 ILE A O 1
ATOM 1664 N N . MET A 1 208 ? 10.658 17.780 -10.340 1.00 84.06 208 MET A N 1
ATOM 1665 C CA . MET A 1 208 ? 9.910 19.040 -10.311 1.00 84.06 208 MET A CA 1
ATOM 1666 C C . MET A 1 208 ? 9.176 19.293 -8.990 1.00 84.06 208 MET A C 1
ATOM 1668 O O . MET A 1 208 ? 9.137 20.426 -8.521 1.00 84.06 208 MET A O 1
ATOM 1672 N N . GLU A 1 209 ? 8.570 18.264 -8.394 1.00 84.94 209 GLU A N 1
ATOM 1673 C CA . GLU A 1 209 ? 7.683 18.411 -7.229 1.00 84.94 209 GLU A CA 1
ATOM 1674 C C . GLU A 1 209 ? 8.375 18.058 -5.907 1.00 84.94 209 GLU A C 1
ATOM 1676 O O . GLU A 1 209 ? 7.953 18.516 -4.844 1.00 84.94 209 GLU A O 1
ATOM 1681 N N . HIS A 1 210 ? 9.436 17.247 -5.954 1.00 83.38 210 HIS A N 1
ATOM 1682 C CA . HIS A 1 210 ? 10.106 16.727 -4.760 1.00 83.38 210 HIS A CA 1
ATOM 1683 C C . HIS A 1 210 ? 11.593 17.096 -4.675 1.00 83.38 210 HIS A C 1
ATOM 1685 O O . HIS A 1 210 ? 12.280 16.593 -3.787 1.00 83.38 210 HIS A O 1
ATOM 1691 N N . ASN A 1 211 ? 12.073 17.988 -5.553 1.00 78.94 211 ASN A N 1
ATOM 1692 C CA . ASN A 1 211 ? 13.463 18.452 -5.616 1.00 78.94 211 ASN A CA 1
ATOM 1693 C C . ASN A 1 211 ? 14.469 17.290 -5.596 1.00 78.94 211 ASN A C 1
ATOM 1695 O O . ASN A 1 211 ? 15.479 17.325 -4.892 1.00 78.94 211 ASN A O 1
ATOM 1699 N N . PHE A 1 212 ? 14.140 16.213 -6.315 1.00 82.12 212 PHE A N 1
ATOM 1700 C CA . PHE A 1 212 ? 14.997 15.044 -6.401 1.00 82.12 212 PHE A CA 1
ATOM 1701 C C . PHE A 1 212 ? 16.247 15.371 -7.224 1.00 82.12 212 PHE A C 1
ATOM 1703 O O . PHE A 1 212 ? 16.168 15.571 -8.437 1.00 82.12 212 PHE A O 1
ATOM 1710 N N . GLU A 1 213 ? 17.404 15.408 -6.566 1.00 70.88 213 GLU A N 1
ATOM 1711 C CA . GLU A 1 213 ? 18.695 15.622 -7.217 1.00 70.88 213 GLU A CA 1
ATOM 1712 C C . GLU A 1 213 ? 19.296 14.278 -7.629 1.00 70.88 213 GLU A C 1
ATOM 1714 O O . GLU A 1 213 ? 19.628 13.440 -6.791 1.00 70.88 213 GLU A O 1
ATOM 1719 N N . TYR A 1 214 ? 19.453 14.072 -8.937 1.00 62.94 214 TYR A N 1
ATOM 1720 C CA . TYR A 1 214 ? 20.158 12.913 -9.470 1.00 62.94 214 TYR A CA 1
ATOM 1721 C C . TYR A 1 214 ? 21.540 13.332 -9.989 1.00 62.94 214 TYR A C 1
ATOM 1723 O O . TYR A 1 214 ? 21.621 14.207 -10.862 1.00 62.94 214 TYR A O 1
ATOM 1731 N N . PRO A 1 215 ? 22.638 12.730 -9.493 1.00 53.00 215 PRO A N 1
ATOM 1732 C CA . PRO A 1 215 ? 23.974 13.059 -9.969 1.00 53.00 215 PRO A CA 1
ATOM 1733 C C . PRO A 1 215 ? 24.090 12.718 -11.461 1.00 53.00 215 PRO A C 1
ATOM 1735 O O . PRO A 1 215 ? 23.799 11.600 -11.876 1.00 53.00 215 PRO A O 1
ATOM 1738 N N . ASN A 1 216 ? 24.524 13.690 -12.267 1.00 51.84 216 ASN A N 1
ATOM 1739 C CA . ASN A 1 216 ? 24.624 13.615 -13.733 1.00 51.84 216 ASN A CA 1
ATOM 1740 C C . ASN A 1 216 ? 23.289 13.588 -14.499 1.00 51.84 216 ASN A C 1
ATOM 1742 O O . ASN A 1 216 ? 23.253 13.142 -15.648 1.00 51.84 216 ASN A O 1
ATOM 1746 N N . PHE A 1 217 ? 22.198 14.103 -13.924 1.00 54.00 217 PHE A N 1
ATOM 1747 C CA . PHE A 1 217 ? 20.996 14.402 -14.706 1.00 54.00 217 PHE A CA 1
ATOM 1748 C C . PHE A 1 217 ? 21.246 15.609 -15.620 1.00 54.00 217 PHE A C 1
ATOM 1750 O O . PHE A 1 217 ? 20.900 16.740 -15.289 1.00 54.00 217 PHE A O 1
ATOM 1757 N N . SER A 1 218 ? 21.869 15.392 -16.779 1.00 56.50 218 SER A N 1
ATOM 1758 C CA . SER A 1 218 ? 21.768 16.366 -17.861 1.00 56.50 218 SER A CA 1
ATOM 1759 C C . SER A 1 218 ? 20.470 16.096 -18.617 1.00 56.50 218 SER A C 1
ATOM 1761 O O . SER A 1 218 ? 20.251 15.003 -19.150 1.00 56.50 218 SER A O 1
ATOM 1763 N N . CYS A 1 219 ? 19.589 17.099 -18.673 1.00 54.69 219 CYS A N 1
ATOM 1764 C CA . CYS A 1 219 ? 18.382 17.042 -19.501 1.00 54.69 219 CYS A CA 1
ATOM 1765 C C . CYS A 1 219 ? 18.723 16.622 -20.943 1.00 54.69 219 CYS A C 1
ATOM 1767 O O . CYS A 1 219 ? 17.973 15.884 -21.571 1.00 54.69 219 CYS A O 1
ATOM 1769 N N . GLU A 1 220 ? 19.898 17.018 -21.433 1.00 53.84 220 GLU A N 1
ATOM 1770 C CA . GLU A 1 220 ? 20.429 16.689 -22.756 1.00 53.84 220 GLU A CA 1
ATOM 1771 C C . GLU A 1 220 ? 20.663 15.185 -22.966 1.00 53.84 220 GLU A C 1
ATOM 1773 O O . GLU A 1 220 ? 20.186 14.634 -23.957 1.00 53.84 220 GLU A O 1
ATOM 1778 N N . PHE A 1 221 ? 21.330 14.484 -22.038 1.00 59.25 221 PHE A N 1
ATOM 1779 C CA . PHE A 1 221 ? 21.544 13.032 -22.155 1.00 59.25 221 PHE A CA 1
ATOM 1780 C C . PHE A 1 221 ? 20.213 12.275 -22.134 1.00 59.25 221 PHE A C 1
ATOM 1782 O O . PHE A 1 221 ? 20.005 11.316 -22.883 1.00 59.25 221 PHE A O 1
ATOM 1789 N N . PHE A 1 222 ? 19.284 12.750 -21.306 1.00 60.78 222 PHE A N 1
ATOM 1790 C CA . PHE A 1 222 ? 17.962 12.164 -21.158 1.00 60.78 222 PHE A CA 1
ATOM 1791 C C . PHE A 1 222 ? 17.112 12.322 -22.426 1.00 60.78 222 PHE A C 1
ATOM 1793 O O . PHE A 1 222 ? 16.511 11.361 -22.911 1.00 60.78 222 PHE A O 1
ATOM 1800 N N . LEU A 1 223 ? 17.109 13.524 -22.999 1.00 57.81 223 LEU A N 1
ATOM 1801 C CA . LEU A 1 223 ? 16.393 13.848 -24.226 1.00 57.81 223 LEU A CA 1
ATOM 1802 C C . LEU A 1 223 ? 16.964 13.102 -25.435 1.00 57.81 223 LEU A C 1
ATOM 1804 O O . LEU A 1 223 ? 16.201 12.559 -26.229 1.00 57.81 223 LEU A O 1
ATOM 1808 N N . VAL A 1 224 ? 18.290 12.989 -25.544 1.00 61.00 224 VAL A N 1
ATOM 1809 C CA . VAL A 1 224 ? 18.941 12.186 -26.594 1.00 61.00 224 VAL A CA 1
ATOM 1810 C C . VAL A 1 224 ? 18.532 10.715 -26.487 1.00 61.00 224 VAL A C 1
ATOM 1812 O O . VAL A 1 224 ? 18.214 10.086 -27.498 1.00 61.00 224 VAL A O 1
ATOM 1815 N N . ARG A 1 225 ? 18.468 10.161 -25.268 1.00 59.66 225 ARG A N 1
ATOM 1816 C CA . ARG A 1 225 ? 18.011 8.782 -25.045 1.00 59.66 225 ARG A CA 1
ATOM 1817 C C . ARG A 1 225 ? 16.531 8.606 -25.403 1.00 59.66 225 ARG A C 1
ATOM 1819 O O . ARG A 1 225 ? 16.185 7.604 -26.025 1.00 59.66 225 ARG A O 1
ATOM 1826 N N . LEU A 1 226 ? 15.677 9.572 -25.055 1.00 59.12 226 LEU A N 1
ATOM 1827 C CA . LEU A 1 226 ? 14.251 9.570 -25.394 1.00 59.12 226 LEU A CA 1
ATOM 1828 C C . LEU A 1 226 ? 14.028 9.637 -26.913 1.00 59.12 226 LEU A C 1
ATOM 1830 O O . LEU A 1 226 ? 13.282 8.822 -27.449 1.00 59.12 226 LEU A O 1
ATOM 1834 N N . LEU A 1 227 ? 14.717 10.541 -27.617 1.00 59.47 227 LEU A N 1
ATOM 1835 C CA . LEU A 1 227 ? 14.648 10.668 -29.078 1.00 59.47 227 LEU A CA 1
ATOM 1836 C C . LEU A 1 227 ? 15.103 9.389 -29.788 1.00 59.47 227 LEU A C 1
ATOM 1838 O O . LEU A 1 227 ? 14.420 8.907 -30.691 1.00 59.47 227 LEU A O 1
ATOM 1842 N N . HIS A 1 228 ? 16.202 8.791 -29.321 1.00 59.78 228 HIS A N 1
ATOM 1843 C CA . HIS A 1 228 ? 16.692 7.517 -29.841 1.00 59.78 228 HIS A CA 1
ATOM 1844 C C . HIS A 1 228 ? 15.666 6.385 -29.650 1.00 59.78 228 HIS A C 1
ATOM 1846 O O . HIS A 1 228 ? 15.481 5.555 -30.537 1.00 59.78 228 HIS A O 1
ATOM 1852 N N . MET A 1 229 ? 14.958 6.355 -28.516 1.00 56.34 229 MET A N 1
ATOM 1853 C CA . MET A 1 229 ? 13.922 5.349 -28.249 1.00 56.34 229 MET A CA 1
ATOM 1854 C C . MET A 1 229 ? 12.616 5.575 -29.020 1.00 56.34 229 MET A C 1
ATOM 1856 O O . MET A 1 229 ? 11.915 4.609 -29.311 1.00 56.34 229 MET A O 1
ATOM 1860 N N . LEU A 1 230 ? 12.296 6.822 -29.369 1.00 57.75 230 LEU A N 1
ATOM 1861 C CA . LEU A 1 230 ? 11.150 7.176 -30.213 1.00 57.75 230 LEU A CA 1
ATOM 1862 C C . LEU A 1 230 ? 11.443 7.023 -31.718 1.00 57.75 230 LEU A C 1
ATOM 1864 O O . LEU A 1 230 ? 10.590 7.349 -32.541 1.00 57.75 230 LEU A O 1
ATOM 1868 N N . GLY A 1 231 ? 12.628 6.522 -32.088 1.00 53.97 231 GLY A N 1
ATOM 1869 C CA . GLY A 1 231 ? 13.020 6.304 -33.482 1.00 53.97 231 GLY A CA 1
ATOM 1870 C C . GLY A 1 231 ? 13.249 7.597 -34.270 1.00 53.97 231 GLY A C 1
ATOM 1871 O O . GLY A 1 231 ? 13.225 7.570 -35.498 1.00 53.97 231 GLY A O 1
ATOM 1872 N N . GLN A 1 232 ? 13.455 8.725 -33.586 1.00 48.94 232 GLN A N 1
ATOM 1873 C CA . GLN A 1 232 ? 13.721 10.012 -34.220 1.00 48.94 232 GLN A CA 1
ATOM 1874 C C . GLN A 1 232 ? 15.239 10.185 -34.384 1.00 48.94 232 GLN A C 1
ATOM 1876 O O . GLN A 1 232 ? 15.959 10.172 -33.379 1.00 48.94 232 GLN A O 1
ATOM 1881 N N . PRO A 1 233 ? 15.767 10.330 -35.615 1.00 41.91 233 PRO A N 1
ATOM 1882 C CA . PRO A 1 233 ? 17.180 10.611 -35.805 1.00 41.91 233 PRO A CA 1
ATOM 1883 C C . PRO A 1 233 ? 17.513 11.983 -35.211 1.00 41.91 233 PRO A C 1
ATOM 1885 O O . PRO A 1 233 ? 16.740 12.936 -35.288 1.00 41.91 233 PRO A O 1
ATOM 1888 N N . SER A 1 234 ? 18.684 12.057 -34.590 1.00 46.88 234 SER A N 1
ATOM 1889 C CA . SER A 1 234 ? 19.229 13.196 -33.857 1.00 46.88 234 SER A CA 1
ATOM 1890 C C . SER A 1 234 ? 19.497 14.419 -34.751 1.00 46.88 234 SER A C 1
ATOM 1892 O O . SER A 1 234 ? 20.652 14.726 -35.019 1.00 46.88 234 SER A O 1
ATOM 1894 N N . GLN A 1 235 ? 18.460 15.107 -35.238 1.00 41.75 235 GLN A N 1
ATOM 1895 C CA . GLN A 1 235 ? 18.552 16.422 -35.897 1.00 41.75 235 GLN A CA 1
ATOM 1896 C C . GLN A 1 235 ? 17.236 17.217 -35.789 1.00 41.75 235 GLN A C 1
ATOM 1898 O O . GLN A 1 235 ? 16.717 17.710 -36.786 1.00 41.75 235 GLN A O 1
ATOM 1903 N N . ILE A 1 236 ? 16.677 17.377 -34.587 1.00 47.59 236 ILE A N 1
ATOM 1904 C CA . ILE A 1 236 ? 15.613 18.372 -34.382 1.00 47.59 236 ILE A CA 1
ATOM 1905 C C . ILE A 1 236 ? 16.103 19.398 -33.365 1.00 47.59 236 ILE A C 1
ATOM 1907 O O . ILE A 1 236 ? 16.445 19.059 -32.234 1.00 47.59 236 ILE A O 1
ATOM 1911 N N . SER A 1 237 ? 16.208 20.653 -33.809 1.00 40.38 237 SER A N 1
ATOM 1912 C CA . SER A 1 237 ? 16.598 21.784 -32.969 1.00 40.38 237 SER A CA 1
ATOM 1913 C C . SER A 1 237 ? 15.474 22.085 -31.979 1.00 40.38 237 SER A C 1
ATOM 1915 O O . SER A 1 237 ? 14.360 22.433 -32.372 1.00 40.38 237 SER A O 1
ATOM 1917 N N . TRP A 1 238 ? 15.774 21.947 -30.688 1.00 40.06 238 TRP A N 1
ATOM 1918 C CA . TRP A 1 238 ? 14.828 22.058 -29.572 1.00 40.06 238 TRP A CA 1
ATOM 1919 C C . TRP A 1 238 ? 14.028 23.368 -29.532 1.00 40.06 238 TRP A C 1
ATOM 1921 O O . TRP A 1 238 ? 12.896 23.370 -29.052 1.00 40.06 238 TRP A O 1
ATOM 1931 N N . LEU A 1 239 ? 14.566 24.456 -30.098 1.00 39.84 239 LEU A N 1
ATOM 1932 C CA . LEU A 1 239 ? 13.880 25.749 -30.198 1.00 39.84 239 LEU A CA 1
ATOM 1933 C C . LEU A 1 239 ? 12.616 25.705 -31.067 1.00 39.84 239 LEU A C 1
ATOM 1935 O O . LEU A 1 239 ? 11.810 26.614 -30.969 1.00 39.84 239 LEU A O 1
ATOM 1939 N N . GLN A 1 240 ? 12.419 24.679 -31.898 1.00 42.28 240 GLN A N 1
ATOM 1940 C CA . GLN A 1 240 ? 11.227 24.583 -32.747 1.00 42.28 240 GLN A CA 1
ATOM 1941 C C . GLN A 1 240 ? 10.089 23.767 -32.122 1.00 42.28 240 GLN A C 1
ATOM 1943 O O . GLN A 1 240 ? 8.936 24.053 -32.418 1.00 42.28 240 GLN A O 1
ATOM 1948 N N . ILE A 1 241 ? 10.392 22.800 -31.245 1.00 45.03 241 ILE A N 1
ATOM 1949 C CA . ILE A 1 241 ? 9.376 21.955 -30.585 1.00 45.03 241 ILE A CA 1
ATOM 1950 C C . ILE A 1 241 ? 8.804 22.663 -29.352 1.00 45.03 241 ILE A C 1
ATOM 1952 O O . ILE A 1 241 ? 7.594 22.721 -29.161 1.00 45.03 241 ILE A O 1
ATOM 1956 N N . VAL A 1 242 ? 9.668 23.256 -28.522 1.00 41.91 242 VAL A N 1
ATOM 1957 C CA . VAL A 1 242 ? 9.205 23.996 -27.338 1.00 41.91 242 VAL A CA 1
ATOM 1958 C C . VAL A 1 242 ? 8.431 25.254 -27.757 1.00 41.91 242 VAL A C 1
ATOM 1960 O O . VAL A 1 242 ? 7.434 25.591 -27.129 1.00 41.91 242 VAL A O 1
ATOM 1963 N N . ASP A 1 243 ? 8.828 25.910 -28.853 1.00 39.09 243 ASP A N 1
ATOM 1964 C CA . ASP A 1 243 ? 8.144 27.107 -29.364 1.00 39.09 243 ASP A CA 1
ATOM 1965 C C . ASP A 1 243 ? 6.831 26.769 -30.100 1.00 39.09 243 ASP A C 1
ATOM 1967 O O . ASP A 1 243 ? 5.918 27.590 -30.112 1.00 39.09 243 ASP A O 1
ATOM 1971 N N . SER A 1 244 ? 6.670 25.556 -30.655 1.00 36.97 244 SER A N 1
ATOM 1972 C CA . SER A 1 244 ? 5.382 25.120 -31.218 1.00 36.97 244 SER A CA 1
ATOM 1973 C C . SER A 1 244 ? 4.368 24.762 -30.133 1.00 36.97 244 SER A C 1
ATOM 1975 O O . SER A 1 244 ? 3.212 25.160 -30.237 1.00 36.97 244 SER A O 1
ATOM 1977 N N . ASP A 1 245 ? 4.794 24.087 -29.062 1.00 38.06 245 ASP A N 1
ATOM 1978 C CA . ASP A 1 245 ? 3.884 23.644 -27.996 1.00 38.06 245 ASP A CA 1
ATOM 1979 C C . ASP A 1 245 ? 3.515 24.780 -27.026 1.00 38.06 245 ASP A C 1
ATOM 1981 O O . ASP A 1 245 ? 2.386 24.838 -26.540 1.00 38.06 245 ASP A O 1
ATOM 1985 N N . VAL A 1 246 ? 4.416 25.747 -26.802 1.00 39.97 246 VAL A N 1
ATOM 1986 C CA . VAL A 1 246 ? 4.102 26.969 -26.037 1.00 39.97 246 VAL A CA 1
ATOM 1987 C C . VAL A 1 246 ? 3.174 27.903 -26.825 1.00 39.97 246 VAL A C 1
ATOM 1989 O O . VAL A 1 246 ? 2.293 28.518 -26.226 1.00 39.97 246 VAL A O 1
ATOM 1992 N N . ARG A 1 247 ? 3.299 27.981 -28.160 1.00 34.44 247 ARG A N 1
ATOM 1993 C CA . ARG A 1 247 ? 2.363 28.753 -29.001 1.00 34.44 247 ARG A CA 1
ATOM 1994 C C . ARG A 1 247 ? 0.990 28.093 -29.105 1.00 34.44 247 ARG A C 1
ATOM 1996 O O . ARG A 1 247 ? -0.008 28.799 -29.046 1.00 34.44 247 ARG A O 1
ATOM 2003 N N . LEU A 1 248 ? 0.925 26.762 -29.165 1.00 38.16 248 LEU A N 1
ATOM 2004 C CA . LEU A 1 248 ? -0.344 26.023 -29.141 1.00 38.16 248 LEU A CA 1
ATOM 2005 C C . LEU A 1 248 ? -1.069 26.138 -27.788 1.00 38.16 248 LEU A C 1
ATOM 2007 O O . LEU A 1 248 ? -2.293 26.145 -27.759 1.00 38.16 248 LEU A O 1
ATOM 2011 N N . ALA A 1 249 ? -0.342 26.308 -26.679 1.00 35.78 249 ALA A N 1
ATOM 2012 C CA . ALA A 1 249 ? -0.937 26.582 -25.368 1.00 35.78 249 ALA A CA 1
ATOM 2013 C C . ALA A 1 249 ? -1.347 28.057 -25.157 1.00 35.78 249 ALA A C 1
ATOM 2015 O O . ALA A 1 249 ? -2.096 28.349 -24.225 1.00 35.78 249 ALA A O 1
ATOM 2016 N N . ALA A 1 250 ? -0.864 28.984 -25.993 1.00 36.25 250 ALA A N 1
ATOM 2017 C CA . ALA A 1 250 ? -1.200 30.409 -25.929 1.00 36.25 250 ALA A CA 1
ATOM 2018 C C . ALA A 1 250 ? -2.367 30.807 -26.857 1.00 36.25 250 ALA A C 1
ATOM 2020 O O . ALA A 1 250 ? -3.044 31.792 -26.568 1.00 36.25 250 ALA A O 1
ATOM 2021 N N . ASP A 1 251 ? -2.634 30.042 -27.923 1.00 36.28 251 ASP A N 1
ATOM 2022 C CA . ASP A 1 251 ? -3.724 30.318 -28.878 1.00 36.28 251 ASP A CA 1
ATOM 2023 C C . ASP A 1 251 ? -5.089 29.725 -28.469 1.00 36.28 251 ASP A C 1
ATOM 2025 O O . ASP A 1 251 ? -6.120 30.161 -28.974 1.00 36.28 251 ASP A O 1
ATOM 2029 N N . ASP A 1 252 ? -5.140 28.818 -27.486 1.00 39.47 252 ASP A N 1
ATOM 2030 C CA . ASP A 1 252 ? -6.402 28.294 -26.918 1.00 39.47 252 ASP A CA 1
ATOM 2031 C C . ASP A 1 252 ? -6.984 29.184 -25.798 1.00 39.47 252 ASP A C 1
ATOM 2033 O O . ASP A 1 252 ? -7.865 28.780 -25.033 1.00 39.47 252 ASP A O 1
ATOM 2037 N N . GLY A 1 253 ? -6.504 30.426 -25.688 1.00 44.16 253 GLY A N 1
ATOM 2038 C CA . GLY A 1 253 ? -6.832 31.307 -24.576 1.00 44.16 253 GLY A CA 1
ATOM 2039 C C . GLY A 1 253 ? -6.841 32.795 -24.889 1.00 44.16 253 GLY A C 1
ATOM 2040 O O . GLY A 1 253 ? -6.396 33.532 -24.028 1.00 44.16 253 GLY A O 1
ATOM 2041 N N . ILE A 1 254 ? -7.337 33.241 -26.053 1.00 39.81 254 ILE A N 1
ATOM 2042 C CA . ILE A 1 254 ? -8.021 34.540 -26.256 1.00 39.81 254 ILE A CA 1
ATOM 2043 C C . ILE A 1 254 ? -8.847 34.451 -27.554 1.00 39.81 254 ILE A C 1
ATOM 2045 O O . ILE A 1 254 ? -8.318 34.522 -28.660 1.00 39.81 254 ILE A O 1
ATOM 2049 N N . SER A 1 255 ? -10.173 34.380 -27.425 1.00 27.88 255 SER A N 1
ATOM 2050 C CA . SER A 1 255 ? -11.081 35.005 -28.390 1.00 27.88 255 SER A CA 1
ATOM 2051 C C . SER A 1 255 ? -12.379 35.408 -27.687 1.00 27.88 255 SER A C 1
ATOM 2053 O O . SER A 1 255 ? -13.181 34.558 -27.316 1.00 27.88 255 SER A O 1
ATOM 2055 N N . SER A 1 256 ? -12.500 36.724 -27.482 1.00 28.61 256 SER A N 1
ATOM 2056 C CA . SER A 1 256 ? -13.723 37.534 -27.358 1.00 28.61 256 SER A CA 1
ATOM 2057 C C . SER A 1 256 ? -14.858 37.053 -26.440 1.00 28.61 256 SER A C 1
ATOM 2059 O O . SER A 1 256 ? -15.653 36.201 -26.828 1.00 28.61 256 SER A O 1
ATOM 2061 N N . GLU A 1 257 ? -15.033 37.743 -25.311 1.00 30.08 257 GLU A N 1
ATOM 2062 C CA . GLU A 1 257 ? -15.864 38.966 -25.263 1.00 30.08 257 GLU A CA 1
ATOM 2063 C C . GLU A 1 257 ? -15.092 40.099 -24.575 1.00 30.08 257 GLU A C 1
ATOM 2065 O O . GLU A 1 257 ? -14.319 39.797 -23.636 1.00 30.08 257 GLU A O 1
#

Radius of gyration: 22.53 Å; chains: 1; bounding box: 51×56×68 Å

Organism: Toxocara canis (NCBI:txid6265)

pLDDT: mean 80.63, std 18.89, range [27.88, 96.5]

Sequence (257 aa):
MVCLQEIVKELRSLESFSVDETNRYQVAEPLSHALDSLVSVLMDDKTINGKRMSELCGALFVHYDLYILFLKRIISKIVDLQGDAPKWNVFRCLKYFPLPNNKCWPAFFEVEGNHLKPGPGNKKLKRLYQEAWLGLLKHEQLGNVAECETIEFQLPRSLLKQLVPYLGDRVLSALRDASLTGDFLFGVFRLGGVFAILSLSAIFRLIMEHNFEYPNFSCEFFLVRLLHMLGQPSQISWLQIVDSDVRLAADDGISSE